Protein AF-A0A846PJA7-F1 (afdb_monomer)

Solvent-accessible surface area (backbone atoms only — not comparable to full-atom values): 12646 Å² total; per-residue (Å²): 112,59,74,81,47,28,70,83,73,73,49,87,85,86,87,85,75,97,51,77,83,81,48,60,66,75,53,57,76,57,58,68,67,45,79,45,52,59,46,83,52,68,69,60,51,58,63,47,45,63,52,40,40,70,71,42,60,89,51,28,66,63,51,62,67,44,29,55,73,41,52,93,55,31,32,44,33,46,30,76,91,80,36,95,63,77,42,78,49,72,62,77,80,75,95,60,85,90,77,86,80,54,85,84,47,48,74,77,73,51,53,70,67,61,50,53,51,50,54,51,52,51,49,53,54,46,55,63,66,68,43,79,78,67,86,68,65,83,77,64,83,77,58,55,72,65,57,49,52,50,53,48,52,68,69,61,76,61,94,76,56,53,65,60,53,14,66,76,68,75,47,58,55,66,60,43,48,51,52,50,51,53,34,44,75,71,67,78,45,82,88,76,79,76,92,84,73,85,134

Mean predicted aligned error: 17.01 Å

Sequence (199 aa):
FLFKQARKYGIGLVAATQNVTDIDYKALAQVNTWCLGRMMTKQDIARVQKIIQSIDPMRADMVLQRLPSLQTGEFLMLSPDVYDDVVDFQVRWLVTDHLTMDEKDLPQCISPELRAFFEKYLLEQREVAEKPVVPTAPSLPSKPLEERIRLFLNSARQGVSADSIAGNLKVSVEDARGVLREFVKTGVVEKGRVKGSPE

Foldseek 3Di:
DCLVCVVVVVHDDDDDDPAPVVDPPVSLVSDQKDKAAADQDPVRLVVCLVSCCVNPVPCSVVVSVCNNVGDVQWIWMGHVPPDVDIDIDGDDDDPDDDDDDDPVCVVVPDDPVNVVVVVVVVVVVVVVVPPPPPVPPPPDPPPDPLVLLVVVCVVVVDDDDLVRSCVVVVHDSVVSVVSVVVCVVVVVDDDDDDPDDDD

Radius of gyration: 30.88 Å; Cα contacts (8 Å, |Δi|>4): 132; chains: 1; bounding box: 51×72×73 Å

Secondary structure (DSSP, 8-state):
-HHHHGGGGT-------S-GGGS-HHHHTT---EEE-----HHHHHHHHHHHHHH-TTTHHHHHHHTTTPPTTEEEEE-TTT-SSPEEEEPPPPSS--PPPPTTTHHHHS-HHHHHHHHHHHHHHHHHHHS-------------HHHHHHHHHHHH-S---HHHHHHHHT--HHHHHHHHHHHHHTTSS--PPPSS---

pLDDT: mean 80.15, std 13.32, range [28.97, 96.19]

Structure (mmCIF, N/CA/C/O backbone):
data_AF-A0A846PJA7-F1
#
_entry.id   AF-A0A846PJA7-F1
#
loop_
_atom_site.group_PDB
_atom_site.id
_atom_site.type_symbol
_atom_site.label_atom_id
_atom_site.label_alt_id
_atom_site.label_comp_id
_atom_site.label_asym_id
_atom_site.label_entity_id
_atom_site.label_seq_id
_atom_site.pdbx_PDB_ins_code
_atom_site.Cartn_x
_atom_site.Cartn_y
_atom_site.Cartn_z
_atom_site.occupancy
_atom_site.B_iso_or_equiv
_atom_site.auth_seq_id
_atom_site.auth_comp_id
_atom_site.auth_asym_id
_atom_site.auth_atom_id
_atom_site.pdbx_PDB_model_num
ATOM 1 N N . PHE A 1 1 ? -2.475 0.321 14.139 1.00 69.44 1 PHE A N 1
ATOM 2 C CA . PHE A 1 1 ? -3.758 -0.276 14.581 1.00 69.44 1 PHE A CA 1
ATOM 3 C C . PHE A 1 1 ? -4.703 -0.514 13.404 1.00 69.44 1 PHE A C 1
ATOM 5 O O . PHE A 1 1 ? -5.113 -1.654 13.216 1.00 69.44 1 PHE A O 1
ATOM 12 N N . LEU A 1 2 ? -4.975 0.508 12.574 1.00 83.06 2 LEU A N 1
ATOM 13 C CA . LEU A 1 2 ? -5.882 0.410 11.417 1.00 83.06 2 LEU A CA 1
ATOM 14 C C . LEU A 1 2 ? -5.534 -0.733 10.451 1.00 83.06 2 LEU A C 1
ATOM 16 O O . LEU A 1 2 ? -6.363 -1.617 10.276 1.00 83.06 2 LEU A O 1
ATOM 20 N N . PHE A 1 3 ? -4.296 -0.813 9.947 1.00 83.44 3 PHE A N 1
ATOM 21 C CA . PHE A 1 3 ? -3.858 -1.888 9.033 1.00 83.44 3 PHE A CA 1
ATOM 22 C C . PHE A 1 3 ? -4.114 -3.319 9.544 1.00 83.44 3 PHE A C 1
ATOM 24 O O . PHE A 1 3 ? -4.303 -4.228 8.749 1.00 83.44 3 PHE A O 1
ATOM 31 N N . LYS A 1 4 ? -4.169 -3.531 10.867 1.00 85.00 4 LYS A N 1
ATOM 32 C CA . LYS A 1 4 ? -4.396 -4.856 11.468 1.00 85.00 4 LYS A CA 1
ATOM 33 C C . LYS A 1 4 ? -5.880 -5.176 11.683 1.00 85.00 4 LYS A C 1
ATOM 35 O O . LYS A 1 4 ? -6.256 -6.340 11.717 1.00 85.00 4 LYS A O 1
ATOM 40 N N . GLN A 1 5 ? -6.710 -4.162 11.926 1.00 87.44 5 GLN A N 1
ATOM 41 C CA . GLN A 1 5 ? -8.093 -4.349 12.389 1.00 87.44 5 GLN A CA 1
ATOM 42 C C . GLN A 1 5 ? -9.146 -3.917 11.364 1.00 87.44 5 GLN A C 1
ATOM 44 O O . GLN A 1 5 ? -10.289 -4.346 11.479 1.00 87.44 5 GLN A O 1
ATOM 49 N N . ALA A 1 6 ? -8.787 -3.116 10.357 1.00 88.31 6 ALA A N 1
ATOM 50 C CA . ALA A 1 6 ? -9.723 -2.544 9.386 1.00 88.31 6 ALA A CA 1
ATOM 51 C C . ALA A 1 6 ? -10.608 -3.608 8.712 1.00 88.31 6 ALA A C 1
ATOM 53 O O . ALA A 1 6 ? -11.824 -3.441 8.646 1.00 88.31 6 ALA A O 1
ATOM 54 N N . ARG A 1 7 ? -10.026 -4.762 8.348 1.00 85.62 7 ARG A N 1
ATOM 55 C CA . ARG A 1 7 ? -10.749 -5.891 7.737 1.00 85.62 7 ARG A CA 1
ATOM 56 C C . ARG A 1 7 ? -11.898 -6.416 8.609 1.00 85.62 7 ARG A C 1
ATOM 58 O O . ARG A 1 7 ? -12.949 -6.744 8.074 1.00 85.62 7 ARG A O 1
ATOM 65 N N . LYS A 1 8 ? -11.737 -6.453 9.940 1.00 90.75 8 LYS A N 1
ATOM 66 C CA . LYS A 1 8 ? -12.790 -6.902 10.875 1.00 90.75 8 LYS A CA 1
ATOM 67 C C . LYS A 1 8 ? -14.019 -5.988 10.842 1.00 90.75 8 LYS A C 1
ATOM 69 O O . LYS A 1 8 ? -15.129 -6.456 11.066 1.00 90.75 8 LYS A O 1
ATOM 74 N N . TYR A 1 9 ? -13.811 -4.702 10.580 1.00 91.19 9 TYR A N 1
ATOM 75 C CA . TYR A 1 9 ? -14.858 -3.681 10.574 1.00 91.19 9 TYR A CA 1
ATOM 76 C C . TYR A 1 9 ? -15.319 -3.311 9.157 1.00 91.19 9 TYR A C 1
ATOM 78 O O . TYR A 1 9 ? -16.055 -2.344 8.997 1.00 91.19 9 TYR A O 1
ATOM 86 N N . GLY A 1 10 ? -14.883 -4.053 8.130 1.00 89.88 10 GLY A N 1
ATOM 87 C CA . GLY A 1 10 ? -15.250 -3.786 6.736 1.00 89.88 10 GLY A CA 1
ATOM 88 C C . GLY A 1 10 ? -14.658 -2.494 6.163 1.00 89.88 10 GLY A C 1
ATOM 89 O O . GLY A 1 10 ? -15.182 -1.967 5.189 1.00 89.88 10 GLY A O 1
ATOM 90 N N . ILE A 1 11 ? -13.583 -1.967 6.754 1.00 90.88 11 ILE A N 1
ATOM 91 C CA . ILE A 1 11 ? -12.936 -0.733 6.296 1.00 90.88 11 ILE A CA 1
ATOM 92 C C . ILE A 1 11 ? -11.849 -1.085 5.275 1.00 90.88 11 ILE A C 1
ATOM 94 O O . ILE A 1 11 ? -10.918 -1.834 5.581 1.00 90.88 11 ILE A O 1
ATOM 98 N N . GLY A 1 12 ? -11.959 -0.521 4.072 1.00 88.94 12 GLY A N 1
ATOM 99 C CA . GLY A 1 12 ? -10.903 -0.538 3.061 1.00 88.94 12 GLY A CA 1
ATOM 100 C C . GLY A 1 12 ? -9.888 0.577 3.308 1.00 88.94 12 GLY A C 1
ATOM 101 O O . GLY A 1 12 ? -10.257 1.676 3.719 1.00 88.94 12 GLY A O 1
ATOM 102 N N . LEU A 1 13 ? -8.610 0.299 3.062 1.00 88.88 13 LEU A N 1
ATOM 103 C CA . LEU A 1 13 ? -7.537 1.276 3.208 1.00 88.88 13 LEU A CA 1
ATOM 104 C C . LEU A 1 13 ? -6.683 1.293 1.946 1.00 88.88 13 LEU A C 1
ATOM 106 O O . LEU A 1 13 ? -6.222 0.248 1.492 1.00 88.88 13 LEU A O 1
ATOM 110 N N . VAL A 1 14 ? -6.445 2.494 1.431 1.00 90.75 14 VAL A N 1
ATOM 111 C CA . VAL A 1 14 ? -5.490 2.757 0.359 1.00 90.75 14 VAL A CA 1
ATOM 112 C C . VAL A 1 14 ? -4.466 3.737 0.907 1.00 90.75 14 VAL A C 1
ATOM 114 O O . VAL A 1 14 ? -4.830 4.770 1.464 1.00 90.75 14 VAL A O 1
ATOM 117 N N . ALA A 1 15 ? -3.190 3.391 0.777 1.00 90.19 15 ALA A N 1
ATOM 118 C CA . ALA A 1 15 ? -2.080 4.253 1.144 1.00 90.19 15 ALA A CA 1
ATOM 119 C C . ALA A 1 15 ? -1.237 4.518 -0.103 1.00 90.19 15 ALA A C 1
ATOM 121 O O . ALA A 1 15 ? -0.901 3.587 -0.833 1.00 90.19 15 ALA A O 1
ATOM 122 N N . ALA A 1 16 ? -0.899 5.783 -0.330 1.00 90.94 16 ALA A N 1
ATOM 123 C CA . ALA A 1 16 ? -0.024 6.210 -1.410 1.00 90.94 16 ALA A CA 1
ATOM 124 C C . ALA A 1 16 ? 1.176 6.938 -0.803 1.00 90.94 16 ALA A C 1
ATOM 126 O O . ALA A 1 16 ? 1.012 7.798 0.060 1.00 90.94 16 ALA A O 1
ATOM 127 N N . THR A 1 17 ? 2.379 6.579 -1.242 1.00 90.19 17 THR A N 1
ATOM 128 C CA . THR A 1 17 ? 3.620 7.238 -0.830 1.00 90.19 17 THR A CA 1
ATOM 129 C C . THR A 1 17 ? 4.572 7.337 -2.013 1.00 90.19 17 THR A C 1
ATOM 131 O O . THR A 1 17 ? 4.586 6.462 -2.877 1.00 90.19 17 THR A O 1
ATOM 134 N N . GLN A 1 18 ? 5.380 8.395 -2.038 1.00 87.56 18 GLN A N 1
ATOM 135 C CA . GLN A 1 18 ? 6.511 8.504 -2.960 1.00 87.56 18 GLN A CA 1
ATOM 136 C C . GLN A 1 18 ? 7.739 7.748 -2.434 1.00 87.56 18 GLN A C 1
ATOM 138 O O . GLN A 1 18 ? 8.564 7.297 -3.223 1.00 87.56 18 GLN A O 1
ATOM 143 N N . ASN A 1 19 ? 7.847 7.576 -1.113 1.00 86.56 19 ASN A N 1
ATOM 144 C CA . ASN A 1 19 ? 8.962 6.899 -0.471 1.00 86.56 19 ASN A CA 1
ATOM 145 C C . ASN A 1 19 ? 8.465 5.820 0.498 1.00 86.56 19 ASN A C 1
ATOM 147 O O . ASN A 1 19 ? 7.735 6.074 1.457 1.00 86.56 19 ASN A O 1
ATOM 151 N N . VAL A 1 20 ? 8.890 4.583 0.254 1.00 83.62 20 VAL A N 1
ATOM 152 C CA . VAL A 1 20 ? 8.455 3.415 1.027 1.00 83.62 20 VAL A CA 1
ATOM 153 C C . VAL A 1 20 ? 8.978 3.445 2.466 1.00 83.62 20 VAL A C 1
ATOM 155 O O . VAL A 1 20 ? 8.359 2.845 3.339 1.00 83.62 20 VAL A O 1
ATOM 158 N N . THR A 1 21 ? 10.064 4.175 2.752 1.00 85.06 21 THR A N 1
ATOM 159 C CA . THR A 1 21 ? 10.584 4.295 4.127 1.00 85.06 21 THR A CA 1
ATOM 160 C C . THR A 1 21 ? 9.681 5.094 5.054 1.00 85.06 21 THR A C 1
ATOM 162 O O . THR A 1 21 ? 9.808 4.976 6.269 1.00 85.06 21 THR A O 1
ATOM 165 N N . ASP A 1 22 ? 8.786 5.903 4.492 1.00 87.62 22 ASP A N 1
ATOM 166 C CA . ASP A 1 22 ? 7.908 6.774 5.272 1.00 87.62 22 ASP A CA 1
ATOM 167 C C . ASP A 1 22 ? 6.737 5.985 5.876 1.00 87.62 22 ASP A C 1
ATOM 169 O O . ASP A 1 22 ? 6.062 6.452 6.793 1.00 87.62 22 ASP A O 1
ATOM 173 N N . ILE A 1 23 ? 6.513 4.758 5.394 1.00 86.06 23 ILE A N 1
ATOM 174 C CA . ILE A 1 23 ? 5.517 3.842 5.935 1.00 86.06 23 ILE A CA 1
ATOM 175 C C . ILE A 1 23 ? 6.215 2.810 6.824 1.00 86.06 23 ILE A C 1
ATOM 177 O O . ILE A 1 23 ? 7.173 2.154 6.419 1.00 86.06 23 ILE A O 1
ATOM 181 N N . ASP A 1 24 ? 5.690 2.626 8.040 1.00 87.25 24 ASP A N 1
ATOM 182 C CA . ASP A 1 24 ? 6.161 1.592 8.964 1.00 87.25 24 ASP A CA 1
ATOM 183 C C . ASP A 1 24 ? 6.126 0.218 8.279 1.00 87.25 24 ASP A C 1
ATOM 185 O O . ASP A 1 24 ? 5.096 -0.223 7.761 1.00 87.25 24 ASP A O 1
ATOM 189 N N . TYR A 1 25 ? 7.250 -0.492 8.326 1.00 81.12 25 TYR A N 1
ATOM 190 C CA . TYR A 1 25 ? 7.390 -1.836 7.781 1.00 81.12 25 TYR A CA 1
ATOM 191 C C . TYR A 1 25 ? 6.293 -2.804 8.266 1.00 81.12 25 TYR A C 1
ATOM 193 O O . TYR A 1 25 ? 5.819 -3.643 7.501 1.00 81.12 25 TYR A O 1
ATOM 201 N N . LYS A 1 26 ? 5.811 -2.663 9.511 1.00 85.06 26 LYS A N 1
ATOM 202 C CA . LYS A 1 26 ? 4.691 -3.461 10.041 1.00 85.06 26 LYS A CA 1
ATOM 203 C C . LYS A 1 26 ? 3.373 -3.178 9.333 1.00 85.06 26 LYS A C 1
ATOM 205 O O . LYS A 1 26 ? 2.535 -4.071 9.264 1.00 85.06 26 LYS A O 1
ATOM 210 N N . ALA A 1 27 ? 3.159 -1.951 8.865 1.00 85.69 27 ALA A N 1
ATOM 211 C CA . ALA A 1 27 ? 1.989 -1.613 8.066 1.00 85.69 27 ALA A CA 1
ATOM 212 C C . ALA A 1 27 ? 2.108 -2.224 6.666 1.00 85.69 27 ALA A C 1
ATOM 214 O O . ALA A 1 27 ? 1.162 -2.862 6.212 1.00 85.69 27 ALA A O 1
ATOM 215 N N . LEU A 1 28 ? 3.286 -2.123 6.040 1.00 85.19 28 LEU A N 1
ATOM 216 C CA . LEU A 1 28 ? 3.568 -2.721 4.729 1.00 85.19 28 LEU A CA 1
ATOM 217 C C . LEU A 1 28 ? 3.362 -4.242 4.730 1.00 85.19 28 LEU A C 1
ATOM 219 O O . LEU A 1 28 ? 2.761 -4.782 3.809 1.00 85.19 28 LEU A O 1
ATOM 223 N N . ALA A 1 29 ? 3.757 -4.923 5.807 1.00 84.00 29 ALA A N 1
ATOM 224 C CA . ALA A 1 29 ? 3.557 -6.362 5.978 1.00 84.00 29 ALA A CA 1
ATOM 225 C C . ALA A 1 29 ? 2.081 -6.799 6.123 1.00 84.00 29 ALA A C 1
ATOM 227 O O . ALA A 1 29 ? 1.808 -7.990 6.238 1.00 84.00 29 ALA A O 1
ATOM 228 N N . GLN A 1 30 ? 1.123 -5.870 6.207 1.00 87.25 30 GLN A N 1
ATOM 229 C CA . GLN A 1 30 ? -0.318 -6.171 6.232 1.00 87.25 30 GLN A CA 1
ATOM 230 C C . GLN A 1 30 ? -1.016 -5.825 4.908 1.00 87.25 30 GLN A C 1
ATOM 232 O O . GLN A 1 30 ? -2.227 -6.008 4.794 1.00 87.25 30 GLN A O 1
ATOM 237 N N . VAL A 1 31 ? -0.284 -5.281 3.932 1.00 88.31 31 VAL A N 1
ATOM 238 C CA . VAL A 1 31 ? -0.826 -4.894 2.629 1.00 88.31 31 VAL A CA 1
ATOM 239 C C . VAL A 1 31 ? -0.729 -6.077 1.670 1.00 88.31 31 VAL A C 1
ATOM 241 O O . VAL A 1 31 ? 0.366 -6.544 1.368 1.00 88.31 31 VAL A O 1
ATOM 244 N N . ASN A 1 32 ? -1.880 -6.517 1.161 1.00 85.81 32 ASN A N 1
ATOM 245 C CA . ASN A 1 32 ? -1.975 -7.664 0.250 1.00 85.81 32 ASN A CA 1
ATOM 246 C C . ASN A 1 32 ? -1.873 -7.265 -1.231 1.00 85.81 32 ASN A C 1
ATOM 248 O O . ASN A 1 32 ? -1.485 -8.081 -2.061 1.00 85.81 32 ASN A O 1
ATOM 252 N N . THR A 1 33 ? -2.219 -6.018 -1.563 1.00 91.19 33 THR A N 1
ATOM 253 C CA . THR A 1 33 ? -2.215 -5.508 -2.939 1.00 91.19 33 THR A CA 1
ATOM 254 C C . THR A 1 33 ? -1.303 -4.302 -3.046 1.00 91.19 33 THR A C 1
ATOM 256 O O . THR A 1 33 ? -1.479 -3.320 -2.327 1.00 91.19 33 THR A O 1
ATOM 259 N N . TRP A 1 34 ? -0.351 -4.372 -3.965 1.00 92.81 34 TRP A N 1
ATOM 260 C CA . TRP A 1 34 ? 0.659 -3.350 -4.186 1.00 92.81 34 TRP A CA 1
ATOM 261 C C . TRP A 1 34 ? 0.567 -2.823 -5.603 1.00 92.81 34 TRP A C 1
ATOM 263 O O . TRP A 1 34 ? 0.608 -3.603 -6.545 1.00 92.81 34 TRP A O 1
ATOM 273 N N . CYS A 1 35 ? 0.500 -1.504 -5.752 1.00 94.44 35 CYS A N 1
ATOM 274 C CA . CYS A 1 35 ? 0.582 -0.838 -7.046 1.00 94.44 35 CYS A CA 1
ATOM 275 C C . CYS A 1 35 ? 1.909 -0.089 -7.112 1.00 94.44 35 CYS A C 1
ATOM 277 O O . CYS A 1 35 ? 2.116 0.887 -6.390 1.00 94.44 35 CYS A O 1
ATOM 279 N N . LEU A 1 36 ? 2.820 -0.565 -7.952 1.00 93.56 36 LEU A N 1
ATOM 280 C CA . LEU A 1 36 ? 4.164 -0.024 -8.086 1.00 93.56 36 LEU A CA 1
ATOM 281 C C . LEU A 1 36 ? 4.244 0.831 -9.346 1.00 93.56 36 LEU A C 1
ATOM 283 O O . LEU A 1 36 ? 4.014 0.339 -10.448 1.00 93.56 36 LEU A O 1
ATOM 287 N N . GLY A 1 37 ? 4.553 2.112 -9.169 1.00 93.69 37 GLY A N 1
ATOM 288 C CA . GLY A 1 37 ? 4.810 3.029 -10.275 1.00 93.69 37 GLY A CA 1
ATOM 289 C C . GLY A 1 37 ? 6.272 3.013 -10.715 1.00 93.69 37 GLY A C 1
ATOM 290 O O . GLY A 1 37 ? 7.090 2.218 -10.245 1.00 93.69 37 GLY A O 1
ATOM 291 N N . ARG A 1 38 ? 6.612 3.950 -11.599 1.00 93.19 38 ARG A N 1
ATOM 292 C CA . ARG A 1 38 ? 7.973 4.135 -12.108 1.00 93.19 38 ARG A CA 1
ATOM 293 C C . ARG A 1 38 ? 8.983 4.413 -10.988 1.00 93.19 38 ARG A C 1
ATOM 295 O O . ARG A 1 38 ? 8.830 5.373 -10.235 1.00 93.19 38 ARG A O 1
ATOM 302 N N . MET A 1 39 ? 10.070 3.641 -10.955 1.00 91.88 39 MET A N 1
ATOM 303 C CA . MET A 1 39 ? 11.210 3.850 -10.049 1.00 91.88 39 MET A CA 1
ATOM 304 C C . MET A 1 39 ? 12.523 3.761 -10.832 1.00 91.88 39 MET A C 1
ATOM 306 O O . MET A 1 39 ? 12.837 2.724 -11.405 1.00 91.88 39 MET A O 1
ATOM 310 N N . MET A 1 40 ? 13.296 4.851 -10.866 1.00 87.62 40 MET A N 1
ATOM 311 C CA . MET A 1 40 ? 14.539 4.942 -11.659 1.00 87.62 40 MET A CA 1
ATOM 312 C C . MET A 1 40 ? 15.801 4.697 -10.821 1.00 87.62 40 MET A C 1
ATOM 314 O O . MET A 1 40 ? 16.827 4.225 -11.308 1.00 87.62 40 MET A O 1
ATOM 318 N N . THR A 1 41 ? 15.746 5.063 -9.548 1.00 89.50 41 THR A N 1
ATOM 319 C CA . THR A 1 41 ? 16.861 5.066 -8.604 1.00 89.50 41 THR A CA 1
ATOM 320 C C . THR A 1 41 ? 17.122 3.659 -8.074 1.00 89.50 41 THR A C 1
ATOM 322 O O . THR A 1 41 ? 16.268 3.039 -7.445 1.00 89.50 41 THR A O 1
ATOM 325 N N . LYS A 1 42 ? 18.355 3.161 -8.250 1.00 89.25 42 LYS A N 1
ATOM 326 C CA . LYS A 1 42 ? 18.767 1.832 -7.753 1.00 89.25 42 LYS A CA 1
ATOM 327 C C . LYS A 1 42 ? 18.519 1.649 -6.253 1.00 89.25 42 LYS A C 1
ATOM 329 O O . LYS A 1 42 ? 18.185 0.553 -5.818 1.00 89.25 42 LYS A O 1
ATOM 334 N N . GLN A 1 43 ? 18.679 2.716 -5.470 1.00 87.62 43 GLN A N 1
ATOM 335 C CA . GLN A 1 43 ? 18.444 2.686 -4.029 1.00 87.62 43 GLN A CA 1
ATOM 336 C C . GLN A 1 43 ? 16.973 2.416 -3.692 1.00 87.62 43 GLN A C 1
ATOM 338 O O . GLN A 1 43 ? 16.702 1.605 -2.810 1.00 87.62 43 GLN A O 1
ATOM 343 N N . ASP A 1 44 ? 16.035 3.051 -4.396 1.00 87.06 44 ASP A N 1
ATOM 344 C CA . ASP A 1 44 ? 14.606 2.856 -4.145 1.00 87.06 44 ASP A CA 1
ATOM 345 C C . ASP A 1 44 ? 14.157 1.474 -4.608 1.00 87.06 44 ASP A C 1
ATOM 347 O O . ASP A 1 44 ? 13.503 0.760 -3.853 1.00 87.06 44 ASP A O 1
ATOM 351 N N . ILE A 1 45 ? 14.642 1.024 -5.768 1.00 90.12 45 ILE A N 1
ATOM 352 C CA . ILE A 1 45 ? 14.421 -0.345 -6.251 1.00 90.12 45 ILE A CA 1
ATOM 353 C C . ILE A 1 45 ? 14.913 -1.370 -5.217 1.00 90.12 45 ILE A C 1
ATOM 355 O O . ILE A 1 45 ? 14.186 -2.303 -4.886 1.00 90.12 45 ILE A O 1
ATOM 359 N N . ALA A 1 46 ? 16.100 -1.177 -4.632 1.00 89.06 46 ALA A N 1
ATOM 360 C CA . ALA A 1 46 ? 16.644 -2.080 -3.614 1.00 89.06 46 ALA A CA 1
ATOM 361 C C . ALA A 1 46 ? 15.832 -2.090 -2.302 1.00 89.06 46 ALA A C 1
ATOM 363 O O . ALA A 1 46 ? 15.756 -3.121 -1.629 1.00 89.06 46 ALA A O 1
ATOM 364 N N . ARG A 1 47 ? 15.212 -0.962 -1.921 1.00 86.69 47 ARG A N 1
ATOM 365 C CA . ARG A 1 47 ? 14.319 -0.894 -0.748 1.00 86.69 47 ARG A CA 1
ATOM 366 C C . ARG A 1 47 ? 13.052 -1.714 -0.977 1.00 86.69 47 ARG A C 1
ATOM 368 O O . ARG A 1 47 ? 12.635 -2.451 -0.086 1.00 86.69 47 ARG A O 1
ATOM 375 N N . VAL A 1 48 ? 12.471 -1.611 -2.170 1.00 88.62 48 VAL A N 1
ATOM 376 C CA . VAL A 1 48 ? 11.221 -2.301 -2.518 1.00 88.62 48 VAL A CA 1
ATOM 377 C C . VAL A 1 48 ? 11.458 -3.767 -2.891 1.00 88.62 48 VAL A C 1
ATOM 379 O O . VAL A 1 48 ? 10.599 -4.605 -2.634 1.00 88.62 48 VAL A O 1
ATOM 382 N N . GLN A 1 49 ? 12.649 -4.120 -3.382 1.00 90.75 49 GLN A N 1
ATOM 383 C CA . GLN A 1 49 ? 13.040 -5.491 -3.725 1.00 90.75 49 GLN A CA 1
ATOM 384 C C . GLN A 1 49 ? 12.743 -6.492 -2.613 1.00 90.75 49 GLN A C 1
ATOM 386 O O . GLN A 1 49 ? 12.090 -7.500 -2.866 1.00 90.75 49 GLN A O 1
ATOM 391 N N . LYS A 1 50 ? 13.164 -6.207 -1.376 1.00 86.81 50 LYS A N 1
ATOM 392 C CA . LYS A 1 50 ? 12.934 -7.122 -0.245 1.00 86.81 50 LYS A CA 1
ATOM 393 C C . LYS A 1 50 ? 11.448 -7.342 0.032 1.00 86.81 50 LYS A C 1
ATOM 395 O O . LYS A 1 50 ? 11.053 -8.421 0.457 1.00 86.81 50 LYS A O 1
ATOM 400 N N . ILE A 1 51 ? 10.639 -6.311 -0.196 1.00 87.62 51 ILE A N 1
ATOM 401 C CA . ILE A 1 51 ? 9.200 -6.349 0.038 1.00 87.62 51 ILE A CA 1
ATOM 402 C C . ILE A 1 51 ? 8.519 -7.158 -1.065 1.00 87.62 51 ILE A C 1
ATOM 404 O O . ILE A 1 51 ? 7.782 -8.089 -0.756 1.00 87.62 51 ILE A O 1
ATOM 408 N N . ILE A 1 52 ? 8.831 -6.888 -2.334 1.00 89.56 52 ILE A N 1
ATOM 409 C CA . ILE A 1 52 ? 8.293 -7.651 -3.469 1.00 89.56 52 ILE A CA 1
ATOM 410 C C . ILE A 1 52 ? 8.681 -9.123 -3.344 1.00 89.56 52 ILE A 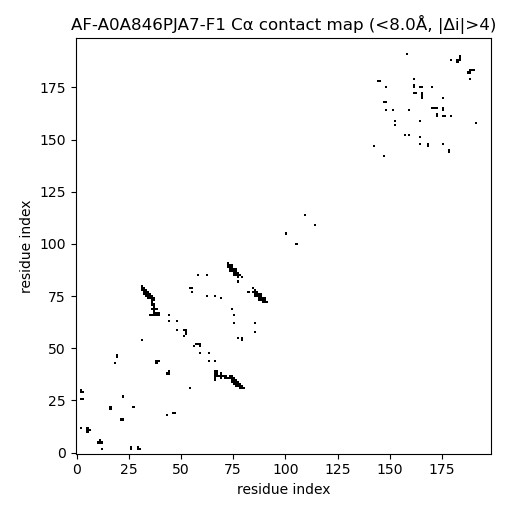C 1
ATOM 412 O O . ILE A 1 52 ? 7.819 -9.983 -3.466 1.00 89.56 52 ILE A O 1
ATOM 416 N N . GLN A 1 53 ? 9.939 -9.418 -3.009 1.00 90.31 53 GLN A N 1
ATOM 417 C CA . GLN A 1 53 ? 10.400 -10.789 -2.782 1.00 90.31 53 GLN A CA 1
ATOM 418 C C . GLN A 1 53 ? 9.665 -11.486 -1.635 1.00 90.31 53 GLN A C 1
ATOM 420 O O . GLN A 1 53 ? 9.536 -12.702 -1.663 1.00 90.31 53 GLN A O 1
ATOM 425 N N . SER A 1 54 ? 9.180 -10.748 -0.632 1.00 87.31 54 SER A N 1
ATOM 426 C CA . SER A 1 54 ? 8.374 -11.337 0.444 1.00 87.31 54 SER A CA 1
ATOM 427 C C . SER A 1 54 ? 6.917 -11.595 0.050 1.00 87.31 54 SER A C 1
ATOM 429 O O . SER A 1 54 ? 6.262 -12.415 0.685 1.00 87.31 54 SER A O 1
ATOM 431 N N . ILE A 1 55 ? 6.419 -10.902 -0.978 1.00 86.25 55 ILE A N 1
ATOM 432 C CA . ILE A 1 55 ? 5.031 -10.983 -1.450 1.00 86.25 55 ILE A CA 1
ATOM 433 C C . ILE A 1 55 ? 4.909 -12.017 -2.572 1.00 86.25 55 ILE A C 1
ATOM 435 O O . ILE A 1 55 ? 4.095 -12.929 -2.482 1.00 86.25 55 ILE A O 1
ATOM 439 N N . ASP A 1 56 ? 5.732 -11.886 -3.613 1.00 87.31 56 ASP A N 1
ATOM 440 C CA . ASP A 1 56 ? 5.806 -12.800 -4.754 1.00 87.31 56 ASP A CA 1
ATOM 441 C C . ASP A 1 56 ? 7.285 -13.049 -5.116 1.00 87.31 56 ASP A C 1
ATOM 443 O O . ASP A 1 56 ? 7.869 -12.330 -5.937 1.00 87.31 56 ASP A O 1
ATOM 447 N N . PRO A 1 57 ? 7.925 -14.061 -4.494 1.00 86.81 57 PRO A N 1
ATOM 448 C CA . PRO A 1 57 ? 9.319 -14.395 -4.761 1.00 86.81 57 PRO A CA 1
ATOM 449 C C . PRO A 1 57 ? 9.577 -14.805 -6.214 1.00 86.81 57 PRO A C 1
ATOM 451 O O . PRO A 1 57 ? 10.661 -14.550 -6.730 1.00 86.81 57 PRO A O 1
ATOM 454 N N . MET A 1 58 ? 8.605 -15.448 -6.873 1.00 87.44 58 MET A N 1
ATOM 455 C CA . MET A 1 58 ? 8.793 -16.000 -8.218 1.00 87.44 58 MET A CA 1
ATOM 456 C C . MET A 1 58 ? 8.872 -14.903 -9.275 1.00 87.44 58 MET A C 1
ATOM 458 O O . MET A 1 58 ? 9.610 -15.039 -10.249 1.00 87.44 58 MET A O 1
ATOM 462 N N . ARG A 1 59 ? 8.131 -13.809 -9.083 1.00 87.19 59 ARG A N 1
ATOM 463 C CA . ARG A 1 59 ? 8.044 -12.718 -10.065 1.00 87.19 59 ARG A CA 1
ATOM 464 C C . ARG A 1 59 ? 8.821 -11.474 -9.692 1.00 87.19 59 ARG A C 1
ATOM 466 O O . ARG A 1 59 ? 8.864 -10.531 -10.482 1.00 87.19 59 ARG A O 1
ATOM 473 N N . ALA A 1 60 ? 9.456 -11.464 -8.524 1.00 90.31 60 ALA A N 1
ATOM 474 C CA . ALA A 1 60 ? 10.162 -10.296 -8.024 1.00 90.31 60 ALA A CA 1
ATOM 475 C C . ALA A 1 60 ? 11.179 -9.741 -9.027 1.00 90.31 60 ALA A C 1
ATOM 477 O O . ALA A 1 60 ? 11.160 -8.545 -9.310 1.00 90.31 60 ALA A O 1
ATOM 478 N N . ASP A 1 61 ? 12.017 -10.593 -9.616 1.00 91.31 61 ASP A N 1
ATOM 479 C CA . ASP A 1 61 ? 13.054 -10.145 -10.551 1.00 91.31 61 ASP A CA 1
ATOM 480 C C . ASP A 1 61 ? 12.460 -9.550 -11.837 1.00 91.31 61 ASP A C 1
ATOM 482 O O . ASP A 1 61 ? 12.930 -8.513 -12.310 1.00 91.31 61 ASP A O 1
ATOM 486 N N . MET A 1 62 ? 11.380 -10.144 -12.358 1.00 91.38 62 MET A N 1
ATOM 487 C CA . MET A 1 62 ? 10.647 -9.614 -13.512 1.00 91.38 62 MET A CA 1
ATOM 488 C C . MET A 1 62 ? 10.078 -8.224 -13.208 1.00 91.38 62 MET A C 1
ATOM 490 O O . MET A 1 62 ? 10.254 -7.295 -13.996 1.00 91.38 62 MET A O 1
ATOM 494 N N . VAL A 1 63 ? 9.424 -8.059 -12.056 1.00 92.62 63 VAL A N 1
ATOM 495 C CA . VAL A 1 63 ? 8.856 -6.771 -11.632 1.00 92.62 63 VAL A CA 1
ATOM 496 C C . VAL A 1 63 ? 9.961 -5.727 -11.514 1.00 92.62 63 VAL A C 1
ATOM 498 O O . VAL A 1 63 ? 9.854 -4.651 -12.097 1.00 92.62 63 VAL A O 1
ATOM 501 N N . LEU A 1 64 ? 11.052 -6.052 -10.815 1.00 92.56 64 LEU A N 1
ATOM 502 C CA . LEU A 1 64 ? 12.162 -5.133 -10.554 1.00 92.56 64 LEU A CA 1
ATOM 503 C C . LEU A 1 64 ? 12.848 -4.650 -11.833 1.00 92.56 64 LEU A C 1
ATOM 505 O O . LEU A 1 64 ? 13.2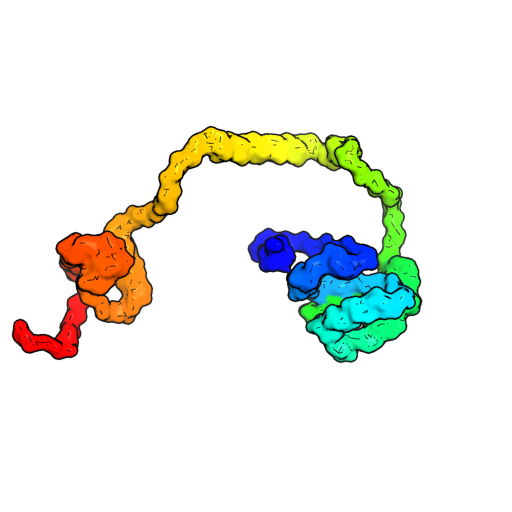45 -3.488 -11.904 1.00 92.56 64 LEU A O 1
ATOM 509 N N . GLN A 1 65 ? 12.958 -5.506 -12.851 1.00 92.44 65 GLN A N 1
ATOM 510 C CA . GLN A 1 65 ? 13.488 -5.117 -14.159 1.00 92.44 65 GLN A CA 1
ATOM 511 C C . GLN A 1 65 ? 12.544 -4.187 -14.929 1.00 92.44 65 GLN A C 1
ATOM 513 O O . GLN A 1 65 ? 13.011 -3.346 -15.698 1.00 92.44 65 GLN A O 1
ATOM 518 N N . ARG A 1 66 ? 11.229 -4.305 -14.716 1.00 93.25 66 ARG A N 1
ATOM 519 C CA . ARG A 1 66 ? 10.216 -3.491 -15.400 1.00 93.25 66 ARG A CA 1
ATOM 520 C C . ARG A 1 66 ? 9.986 -2.129 -14.746 1.00 93.25 66 ARG A C 1
ATOM 522 O O . ARG A 1 66 ? 9.687 -1.182 -15.471 1.00 93.25 66 ARG A O 1
ATOM 529 N N . LEU A 1 67 ? 10.181 -1.983 -13.431 1.00 92.62 67 LEU A N 1
ATOM 530 C CA . LEU A 1 67 ? 9.946 -0.717 -12.706 1.00 92.62 67 LEU A CA 1
ATOM 531 C C . LEU A 1 67 ? 10.601 0.533 -13.337 1.00 92.62 67 LEU A C 1
ATOM 533 O O . LEU A 1 67 ? 9.940 1.573 -13.379 1.00 92.62 67 LEU A O 1
ATOM 537 N N . PRO A 1 68 ? 11.846 0.485 -13.858 1.00 92.75 68 PRO A N 1
ATOM 538 C CA . PRO A 1 68 ? 12.465 1.648 -14.501 1.00 92.75 68 PRO A CA 1
ATOM 539 C C . PRO A 1 68 ? 11.890 1.966 -15.885 1.00 92.75 68 PRO A C 1
ATOM 541 O O . PRO A 1 68 ? 12.009 3.099 -16.350 1.00 92.75 68 PRO A O 1
ATOM 544 N N . SER A 1 69 ? 11.304 0.968 -16.555 1.00 93.19 69 SER A N 1
ATOM 545 C CA . SER A 1 69 ? 10.761 1.095 -17.914 1.00 93.19 69 SER A CA 1
ATOM 546 C C . SER A 1 69 ? 9.349 1.680 -17.963 1.00 93.19 69 SER A C 1
ATOM 548 O O . SER A 1 69 ? 8.936 2.149 -19.020 1.00 93.19 69 SER A O 1
ATOM 550 N N . LEU A 1 70 ? 8.635 1.683 -16.831 1.00 94.56 70 LEU A N 1
ATOM 551 C CA . LEU A 1 70 ? 7.275 2.214 -16.735 1.00 94.56 70 LEU A CA 1
ATOM 552 C C . LEU A 1 70 ? 7.227 3.703 -17.084 1.00 94.56 70 LEU A C 1
ATOM 554 O O . LEU A 1 70 ? 8.094 4.486 -16.681 1.00 94.56 70 LEU A O 1
ATOM 558 N N . GLN A 1 71 ? 6.175 4.110 -17.788 1.00 93.31 71 GLN A N 1
ATOM 559 C CA . GLN A 1 71 ? 5.886 5.512 -18.061 1.00 93.31 71 GLN A CA 1
ATOM 560 C C . GLN A 1 71 ? 5.024 6.148 -16.963 1.00 93.31 71 GLN A C 1
ATOM 562 O O . GLN A 1 71 ? 4.513 5.494 -16.054 1.00 93.31 71 GLN A O 1
ATOM 567 N N . THR A 1 72 ? 4.874 7.472 -17.018 1.00 90.50 72 THR A N 1
ATOM 568 C CA . THR A 1 72 ? 3.989 8.192 -16.096 1.00 90.50 72 THR A CA 1
ATOM 569 C C . THR A 1 72 ? 2.548 7.714 -16.273 1.00 90.50 72 THR A C 1
ATOM 571 O O . THR A 1 72 ? 2.012 7.755 -17.377 1.00 90.50 72 THR A O 1
ATOM 574 N N . GLY A 1 73 ? 1.921 7.294 -15.173 1.00 91.00 73 GLY A N 1
ATOM 575 C CA . GLY A 1 73 ? 0.557 6.761 -15.173 1.00 91.00 73 GLY A CA 1
ATOM 576 C C . GLY A 1 73 ? 0.474 5.251 -15.404 1.00 91.00 73 GLY A C 1
ATOM 577 O O . GLY A 1 73 ? -0.618 4.704 -15.283 1.00 91.00 73 GLY A O 1
ATOM 578 N N . GLU A 1 74 ? 1.591 4.576 -15.684 1.00 95.25 74 GLU A N 1
ATOM 579 C CA . GLU A 1 74 ? 1.666 3.115 -15.734 1.00 95.25 74 GLU A CA 1
ATOM 580 C C . GLU A 1 74 ? 2.087 2.540 -14.382 1.00 95.25 74 GLU A C 1
ATOM 582 O O . GLU A 1 74 ? 2.967 3.071 -13.696 1.00 95.25 74 GLU A O 1
ATOM 587 N N . PHE A 1 75 ? 1.457 1.430 -14.014 1.00 96.19 75 PHE A N 1
ATOM 588 C CA . PHE A 1 75 ? 1.682 0.745 -12.753 1.00 96.19 75 PHE A CA 1
ATOM 589 C C . PHE A 1 75 ? 1.682 -0.770 -12.947 1.00 96.19 75 PHE A C 1
ATOM 591 O O . PHE A 1 75 ? 0.962 -1.314 -13.784 1.00 96.19 75 PHE A O 1
ATOM 598 N N . LEU A 1 76 ? 2.463 -1.443 -12.106 1.00 95.00 76 LEU A N 1
ATOM 599 C CA . LEU A 1 76 ? 2.442 -2.890 -11.929 1.00 95.00 76 LEU A CA 1
ATOM 600 C C . LEU A 1 76 ? 1.672 -3.208 -10.650 1.00 95.00 76 LEU A C 1
ATOM 602 O O . LEU A 1 76 ? 2.061 -2.758 -9.569 1.00 95.00 76 LEU A O 1
ATOM 606 N N . MET A 1 77 ? 0.591 -3.975 -10.755 1.00 94.62 77 MET A N 1
ATOM 607 C CA . MET A 1 77 ? -0.162 -4.452 -9.603 1.00 94.62 77 MET A CA 1
ATOM 608 C C . MET A 1 77 ? 0.277 -5.862 -9.216 1.00 94.62 77 MET A C 1
ATOM 610 O O . MET A 1 77 ? 0.199 -6.794 -10.014 1.00 94.62 77 MET A O 1
ATOM 614 N N . LEU A 1 78 ? 0.668 -6.022 -7.957 1.00 93.50 78 LEU A N 1
ATOM 615 C CA . LEU A 1 78 ? 0.933 -7.304 -7.319 1.00 93.50 78 LEU A CA 1
ATOM 616 C C . LEU A 1 78 ? -0.182 -7.592 -6.323 1.00 93.50 78 LEU A C 1
ATOM 618 O O . LEU A 1 78 ? -0.360 -6.847 -5.361 1.00 93.50 78 LEU A O 1
ATOM 622 N N . SER A 1 79 ? -0.929 -8.666 -6.547 1.00 92.56 79 SER A N 1
ATOM 623 C CA . SER A 1 79 ? -1.929 -9.156 -5.597 1.00 92.56 79 SER A CA 1
ATOM 624 C C . SER A 1 79 ? -2.014 -10.680 -5.692 1.00 92.56 79 SER A C 1
ATOM 626 O O . SER A 1 79 ? -2.884 -11.196 -6.395 1.00 92.56 79 SER A O 1
ATOM 628 N N . PRO A 1 80 ? -1.111 -11.405 -5.007 1.00 87.25 80 PRO A N 1
ATOM 629 C CA . PRO A 1 80 ? -1.036 -12.866 -5.094 1.00 87.25 80 PRO A CA 1
ATOM 630 C C . PRO A 1 80 ? -2.306 -13.584 -4.621 1.00 87.25 80 PRO A C 1
ATOM 632 O O . PRO A 1 80 ? -2.553 -14.721 -5.003 1.00 87.25 80 PRO A O 1
ATOM 635 N N . ASP A 1 81 ? -3.114 -12.925 -3.786 1.00 87.56 81 ASP A N 1
ATOM 636 C CA . ASP A 1 81 ? -4.375 -13.479 -3.282 1.00 87.56 81 ASP A CA 1
ATOM 637 C C . ASP A 1 81 ? -5.495 -13.481 -4.338 1.00 87.56 81 ASP A C 1
ATOM 639 O O . ASP A 1 81 ? -6.488 -14.190 -4.178 1.00 87.56 81 ASP A O 1
ATOM 643 N N . VAL A 1 82 ? -5.391 -12.628 -5.364 1.00 90.19 82 VAL A N 1
ATOM 644 C CA . VAL A 1 82 ? -6.486 -12.353 -6.311 1.00 90.19 82 VAL A CA 1
ATOM 645 C C . VAL A 1 82 ? -6.105 -12.703 -7.741 1.00 90.19 82 VAL A C 1
ATOM 647 O O . VAL A 1 82 ? -6.942 -13.218 -8.479 1.00 90.19 82 VAL A O 1
ATOM 650 N N . TYR A 1 83 ? -4.872 -12.406 -8.141 1.00 89.44 83 TYR A N 1
ATOM 651 C CA . TYR A 1 83 ? -4.403 -12.617 -9.501 1.00 89.44 83 TYR A CA 1
ATOM 652 C C . TYR A 1 83 ? -3.273 -13.620 -9.520 1.00 89.44 83 TYR A C 1
ATOM 654 O O . TYR A 1 83 ? -2.347 -13.551 -8.710 1.00 89.44 83 TYR A O 1
ATOM 662 N N . ASP A 1 84 ? -3.338 -14.502 -10.513 1.00 87.19 84 ASP A N 1
ATOM 663 C CA . ASP A 1 84 ? -2.263 -15.443 -10.734 1.00 87.19 84 ASP A CA 1
ATOM 664 C C . ASP A 1 84 ? -0.997 -14.721 -11.140 1.00 87.19 84 ASP A C 1
ATOM 666 O O . ASP A 1 84 ? 0.020 -15.177 -10.669 1.00 87.19 84 ASP A O 1
ATOM 670 N N . ASP A 1 85 ? -1.028 -13.637 -11.930 1.00 90.56 85 ASP A N 1
ATOM 671 C CA . ASP A 1 85 ? 0.148 -12.923 -12.466 1.00 90.56 85 ASP A CA 1
ATOM 672 C C . ASP A 1 85 ? 0.144 -11.413 -12.142 1.00 90.56 85 ASP A C 1
ATOM 674 O O . ASP A 1 85 ? -0.845 -10.863 -11.650 1.00 90.56 85 ASP A O 1
ATOM 678 N N . VAL A 1 86 ? 1.261 -10.734 -12.422 1.00 92.31 86 VAL A N 1
ATOM 679 C CA . VAL A 1 86 ? 1.399 -9.277 -12.295 1.00 92.31 86 VAL A CA 1
ATOM 680 C C . VAL A 1 86 ? 0.500 -8.594 -13.316 1.00 92.31 86 VAL A C 1
ATOM 682 O O . VAL A 1 86 ? 0.585 -8.866 -14.513 1.00 92.31 86 VAL A O 1
ATOM 685 N N . VAL A 1 87 ? -0.342 -7.675 -12.850 1.00 94.31 87 VAL A N 1
ATOM 686 C CA . VAL A 1 87 ? -1.276 -6.962 -13.724 1.00 94.31 87 VAL A CA 1
ATOM 687 C C . VAL A 1 87 ? -0.705 -5.600 -14.084 1.00 94.31 87 VAL A C 1
ATOM 689 O O . VAL A 1 87 ? -0.491 -4.753 -13.216 1.00 94.31 87 VAL A O 1
ATOM 692 N N . ASP A 1 88 ? -0.512 -5.376 -15.377 1.00 95.06 88 ASP A N 1
ATOM 693 C CA . ASP A 1 88 ? -0.141 -4.075 -15.920 1.00 95.06 88 ASP A CA 1
ATOM 694 C C . ASP A 1 88 ? -1.393 -3.218 -16.091 1.00 95.06 88 ASP A C 1
ATOM 696 O O . ASP A 1 88 ? -2.382 -3.658 -16.684 1.00 95.06 88 ASP A O 1
ATOM 700 N N . PHE A 1 89 ? -1.362 -1.980 -15.605 1.00 95.25 89 PHE A N 1
ATOM 701 C CA . PHE A 1 89 ? -2.461 -1.053 -15.842 1.00 95.25 89 PHE A CA 1
ATOM 702 C C . PHE A 1 89 ? -1.981 0.383 -16.016 1.00 95.25 89 PHE A C 1
ATOM 704 O O . PHE A 1 89 ? -0.986 0.816 -15.433 1.00 95.25 89 PHE A O 1
ATOM 711 N N . GLN A 1 90 ? -2.732 1.132 -16.822 1.00 94.94 90 GLN A N 1
ATOM 712 C CA . GLN A 1 90 ? -2.520 2.552 -17.051 1.00 94.94 90 GLN A CA 1
ATOM 713 C C . GLN A 1 90 ? -3.702 3.341 -16.500 1.00 94.94 90 GLN A C 1
ATOM 715 O O . GLN A 1 90 ? -4.867 3.039 -16.768 1.00 94.94 90 GLN A O 1
ATOM 720 N N . VAL A 1 91 ? -3.398 4.371 -15.721 1.00 92.50 91 VAL A N 1
ATOM 721 C CA . VAL A 1 91 ? -4.398 5.254 -15.135 1.00 92.50 91 VAL A CA 1
ATOM 722 C C . VAL A 1 91 ? -4.681 6.395 -16.104 1.00 92.50 91 VAL A C 1
ATOM 724 O O . VAL A 1 91 ? -3.773 7.069 -16.589 1.00 92.50 91 VAL A O 1
ATOM 727 N N . ARG A 1 92 ? -5.966 6.623 -16.384 1.00 91.62 92 ARG A N 1
ATOM 728 C CA . ARG A 1 92 ? -6.421 7.785 -17.154 1.00 91.62 92 ARG A CA 1
ATOM 729 C C . ARG A 1 92 ? -6.155 9.084 -16.388 1.00 91.62 92 ARG A C 1
ATOM 731 O O . ARG A 1 92 ? -6.202 9.101 -15.159 1.00 91.62 92 ARG A O 1
ATOM 738 N N . TRP A 1 93 ? -5.981 10.185 -17.110 1.00 87.62 93 TRP A N 1
ATOM 739 C CA . TRP A 1 93 ? -5.900 11.512 -16.501 1.00 87.62 93 TRP A CA 1
ATOM 740 C C . TRP A 1 93 ? -7.160 11.852 -15.696 1.00 87.62 93 TRP A C 1
ATOM 742 O O . TRP A 1 93 ? -8.266 11.394 -16.012 1.00 87.62 93 TRP A O 1
ATOM 752 N N . LEU A 1 94 ? -6.981 12.661 -14.650 1.00 86.50 94 LEU A N 1
ATOM 753 C CA . LEU A 1 94 ? -8.096 13.203 -13.880 1.00 86.50 94 LEU A CA 1
ATOM 754 C C . LEU A 1 94 ? -9.027 13.974 -14.822 1.00 86.50 94 LEU A C 1
ATOM 756 O O . LEU A 1 94 ? -8.580 14.750 -15.660 1.00 86.50 94 LEU A O 1
ATOM 760 N N . VAL A 1 95 ? -10.332 13.736 -14.687 1.00 88.25 95 VAL A N 1
ATOM 761 C CA . VAL A 1 95 ? -11.362 14.492 -15.430 1.00 88.25 95 VAL A CA 1
ATOM 762 C C . VAL A 1 95 ? -11.565 15.876 -14.820 1.00 88.25 95 VAL A C 1
ATOM 764 O O . VAL A 1 95 ? -12.108 16.767 -15.461 1.00 88.25 95 VAL A O 1
ATOM 767 N N . THR A 1 96 ? -11.149 16.034 -13.569 1.00 87.06 96 THR A N 1
ATOM 768 C CA . THR A 1 96 ? -11.296 17.240 -12.765 1.00 87.06 96 THR A CA 1
ATOM 769 C C . THR A 1 96 ? -9.932 17.832 -12.464 1.00 87.06 96 THR A C 1
ATOM 771 O O . THR A 1 96 ? -8.921 17.123 -12.471 1.00 87.06 96 THR A O 1
ATOM 774 N N . ASP A 1 97 ? -9.920 19.113 -12.123 1.00 82.44 97 ASP A N 1
ATOM 775 C CA . ASP A 1 97 ? -8.698 19.797 -11.729 1.00 82.44 97 ASP A CA 1
ATOM 776 C C . ASP A 1 97 ? -8.080 19.166 -10.478 1.00 82.44 97 ASP A C 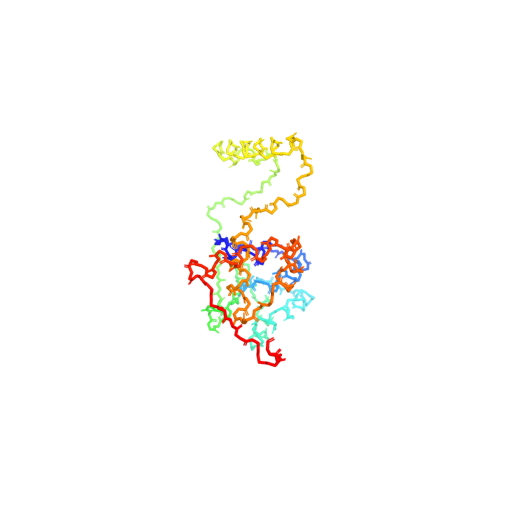1
ATOM 778 O O . ASP A 1 97 ? -8.769 18.756 -9.537 1.00 82.44 97 ASP A O 1
ATOM 782 N N . HIS A 1 98 ? -6.751 19.083 -10.479 1.00 81.12 98 HIS A N 1
ATOM 783 C CA . HIS A 1 98 ? -5.995 18.654 -9.315 1.00 81.12 98 HIS A CA 1
ATOM 784 C C . HIS A 1 98 ? -5.856 19.833 -8.348 1.00 81.12 98 HIS A C 1
ATOM 786 O O . HIS A 1 98 ? -4.953 20.655 -8.484 1.00 81.12 98 HIS A O 1
ATOM 792 N N . LEU A 1 99 ? -6.783 19.926 -7.396 1.00 81.00 99 LEU A N 1
ATOM 793 C CA . LEU A 1 99 ? -6.772 20.944 -6.349 1.00 81.00 99 LEU A CA 1
ATOM 794 C C . LEU A 1 99 ? -6.040 20.413 -5.113 1.00 81.00 99 LEU A C 1
ATOM 796 O O . LEU A 1 99 ? -6.371 19.348 -4.591 1.00 81.00 99 LEU A O 1
ATOM 800 N N . THR A 1 100 ? -5.055 21.166 -4.633 1.00 81.00 100 THR A N 1
ATOM 801 C CA . THR A 1 100 ? -4.448 20.952 -3.316 1.00 81.00 100 THR A CA 1
ATOM 802 C C . THR A 1 100 ? -5.269 21.699 -2.277 1.00 81.00 100 THR A C 1
ATOM 804 O O . THR A 1 100 ? -5.548 22.880 -2.466 1.00 81.00 100 THR A O 1
ATOM 807 N N . MET A 1 101 ? -5.657 21.020 -1.202 1.00 79.25 101 MET A N 1
ATOM 808 C CA . MET A 1 101 ? -6.389 21.635 -0.098 1.00 79.25 101 MET A CA 1
ATOM 809 C C . MET A 1 101 ? -5.450 21.927 1.065 1.00 79.25 101 MET A C 1
ATOM 811 O O . MET A 1 101 ? -4.742 21.027 1.519 1.00 79.25 101 MET A O 1
ATOM 815 N N . ASP A 1 102 ? -5.524 23.145 1.588 1.00 83.69 102 A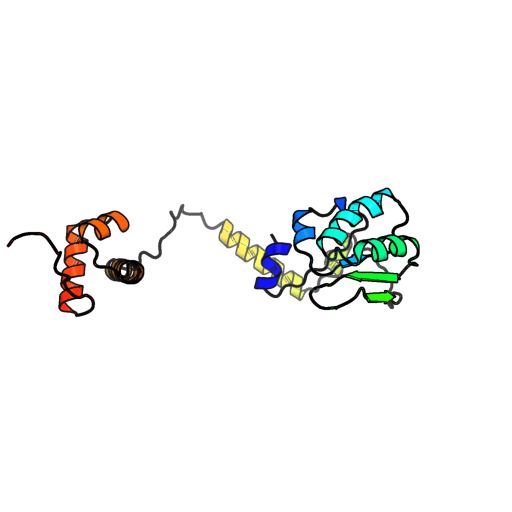SP A N 1
ATOM 816 C CA . ASP A 1 102 ? -4.921 23.506 2.864 1.00 83.69 102 ASP A CA 1
ATOM 817 C C . ASP A 1 102 ? -5.941 23.359 4.005 1.00 83.69 102 ASP A C 1
ATOM 819 O O . ASP A 1 102 ? -7.152 23.259 3.792 1.00 83.69 102 ASP A O 1
ATOM 823 N N . GLU A 1 103 ? -5.477 23.416 5.259 1.00 82.69 103 GLU A N 1
ATOM 824 C CA . GLU A 1 103 ? -6.356 23.354 6.442 1.00 82.69 103 GLU A CA 1
ATOM 825 C C . GLU A 1 103 ? -7.479 24.405 6.432 1.00 82.69 103 GLU A C 1
ATOM 827 O O . GLU A 1 103 ? -8.542 24.200 7.018 1.00 82.69 103 GLU A O 1
ATOM 832 N N . LYS A 1 104 ? -7.262 25.525 5.738 1.00 85.75 104 LYS A N 1
ATOM 833 C CA . LYS A 1 104 ? -8.227 26.622 5.600 1.00 85.75 104 LYS A CA 1
ATOM 834 C C . LYS A 1 104 ? -9.389 26.286 4.665 1.00 85.75 104 LYS A C 1
ATOM 836 O O . LYS A 1 104 ? -10.457 26.879 4.811 1.00 85.75 104 LYS A O 1
ATOM 841 N N . ASP A 1 105 ? -9.188 25.342 3.751 1.00 83.88 105 ASP A N 1
ATOM 842 C CA . ASP A 1 105 ? -10.170 24.950 2.740 1.00 83.88 105 ASP A CA 1
ATOM 843 C C . ASP A 1 105 ? -11.082 23.825 3.251 1.00 83.88 105 ASP A C 1
ATOM 845 O O . ASP A 1 105 ? -12.227 23.694 2.815 1.00 83.88 105 ASP A O 1
ATOM 849 N N . LEU A 1 106 ? -10.625 23.049 4.247 1.00 81.94 106 LEU A N 1
ATOM 850 C CA . LEU A 1 106 ? -11.404 21.963 4.856 1.00 81.94 106 LEU A CA 1
ATOM 851 C C . LEU A 1 106 ? -12.823 22.375 5.293 1.00 81.94 106 LEU A C 1
ATOM 853 O O . LEU A 1 106 ? -13.761 21.644 4.969 1.00 81.94 106 LEU A O 1
ATOM 857 N N . PRO A 1 107 ? -13.041 23.512 5.987 1.00 81.81 107 PRO A N 1
ATOM 858 C CA . PRO A 1 107 ? -14.378 23.912 6.422 1.00 81.81 107 PRO A CA 1
ATOM 859 C C . PRO A 1 107 ? -15.371 24.123 5.276 1.00 81.81 107 PRO A C 1
ATOM 861 O O . PRO A 1 107 ? -16.571 24.032 5.511 1.00 81.81 107 PRO A O 1
ATOM 864 N N . GLN A 1 108 ? -14.885 24.427 4.069 1.00 81.38 108 GLN A N 1
ATOM 865 C CA . GLN A 1 108 ? -15.716 24.676 2.889 1.00 81.38 108 GLN A CA 1
ATOM 866 C C . GLN A 1 108 ? -16.072 23.374 2.161 1.00 81.38 108 GLN A C 1
ATOM 868 O O . GLN A 1 108 ? -17.130 23.279 1.545 1.00 81.38 108 GLN A O 1
ATOM 873 N N . CYS A 1 109 ? -15.205 22.363 2.250 1.00 81.12 109 CYS A N 1
ATOM 874 C CA . CYS A 1 109 ? -15.407 21.063 1.610 1.00 81.12 109 CYS A CA 1
ATOM 875 C C . CYS A 1 109 ? -16.168 20.060 2.486 1.00 81.12 109 CYS A C 1
ATOM 877 O O . CYS A 1 109 ? -16.715 19.085 1.972 1.00 81.12 109 CYS A O 1
ATOM 879 N N . ILE A 1 110 ? -16.206 20.269 3.805 1.00 84.31 110 ILE A N 1
ATOM 880 C CA . ILE A 1 110 ? -16.996 19.437 4.714 1.00 84.31 110 ILE A CA 1
ATOM 881 C C . ILE A 1 110 ? -18.459 19.876 4.632 1.00 84.31 110 ILE A C 1
ATOM 883 O O . ILE A 1 110 ? -18.805 21.002 4.981 1.00 84.31 110 ILE A O 1
ATOM 887 N N . SER A 1 111 ? -19.333 18.957 4.220 1.00 87.00 111 SER A N 1
ATOM 888 C CA . SER A 1 111 ? -20.780 19.182 4.205 1.00 87.00 111 SER A CA 1
ATOM 889 C C . SER A 1 111 ? -21.292 19.575 5.604 1.00 87.00 111 SER A C 1
ATOM 891 O O . SER A 1 111 ? -20.857 18.959 6.590 1.00 87.00 111 SER A O 1
ATOM 893 N N . PRO A 1 112 ? -22.228 20.533 5.721 1.00 85.56 112 PRO A N 1
ATOM 894 C CA . PRO A 1 112 ? -22.724 21.016 7.010 1.00 85.56 112 PRO A CA 1
ATOM 895 C C . PRO A 1 112 ? -23.323 19.903 7.885 1.00 85.56 112 PRO A C 1
ATOM 897 O O . PRO A 1 112 ? -23.190 19.947 9.107 1.00 85.56 112 PRO A O 1
ATOM 900 N N . GLU A 1 113 ? -23.895 18.860 7.281 1.00 86.94 113 GLU A N 1
ATOM 901 C CA . GLU A 1 113 ? -24.439 17.689 7.975 1.00 86.94 113 GLU A CA 1
ATOM 902 C C . GLU A 1 113 ? -23.343 16.898 8.699 1.00 86.94 113 GLU A C 1
ATOM 904 O O . GLU A 1 113 ? -23.476 16.554 9.875 1.00 86.94 113 GLU A O 1
ATOM 909 N N . LEU A 1 114 ? -22.232 16.636 8.005 1.00 85.38 114 LEU A N 1
ATOM 910 C CA . LEU A 1 114 ? -21.096 15.896 8.553 1.00 85.38 114 LEU A CA 1
ATOM 911 C C . LEU A 1 114 ? -20.415 16.685 9.675 1.00 85.38 114 LEU A C 1
ATOM 913 O O . LEU A 1 114 ? -20.025 16.112 10.693 1.00 85.38 114 LEU A O 1
ATOM 917 N N . ARG A 1 115 ? -20.327 18.010 9.521 1.00 83.44 115 ARG A N 1
ATOM 918 C CA . ARG A 1 115 ? -19.811 18.900 10.562 1.00 83.44 115 ARG A CA 1
ATOM 919 C C . ARG A 1 115 ? -20.676 18.852 11.822 1.00 83.44 115 ARG A C 1
ATOM 921 O O . ARG A 1 115 ? -20.141 18.630 12.904 1.00 83.44 115 ARG A O 1
ATOM 928 N N . ALA A 1 116 ? -21.995 18.979 11.679 1.00 87.06 116 ALA A N 1
ATOM 929 C CA . ALA A 1 116 ? -22.928 18.907 12.803 1.00 87.06 116 ALA A CA 1
ATOM 930 C C . ALA A 1 116 ? -22.879 17.542 13.515 1.00 87.06 116 ALA A C 1
ATOM 932 O O . ALA A 1 116 ? -22.922 17.479 14.745 1.00 87.06 116 ALA A O 1
ATOM 933 N N . PHE A 1 117 ? -22.738 16.448 12.758 1.00 89.50 117 PHE A N 1
ATOM 934 C CA . PHE A 1 117 ? -22.561 15.110 13.322 1.00 89.50 117 PHE A CA 1
ATOM 935 C C . PHE A 1 117 ? -21.307 15.020 14.203 1.00 89.50 117 PHE A C 1
ATOM 937 O O . PHE A 1 117 ? -21.390 14.565 15.345 1.00 89.50 117 PHE A O 1
ATOM 944 N N . PHE A 1 118 ? -20.153 15.474 13.703 1.00 85.12 118 PHE A N 1
ATOM 945 C CA . PHE A 1 118 ? -18.904 15.408 14.463 1.00 85.12 118 PHE A CA 1
ATOM 946 C C . PHE A 1 118 ? -18.864 16.386 15.638 1.00 85.12 118 PHE A C 1
ATOM 948 O O . PHE A 1 118 ? -18.325 16.032 16.683 1.00 85.12 118 PHE A O 1
ATOM 955 N N . GLU A 1 119 ? -19.461 17.574 15.517 1.00 86.25 119 GLU A N 1
ATOM 956 C CA . GLU A 1 119 ? -19.603 18.511 16.639 1.00 86.25 119 GLU A CA 1
ATOM 957 C C . GLU A 1 119 ? -20.433 17.889 17.771 1.00 86.25 119 GLU A C 1
ATOM 959 O O . GLU A 1 119 ? -20.002 17.902 18.926 1.00 86.25 119 GLU A O 1
ATOM 964 N N . LYS A 1 120 ? -21.563 17.248 17.439 1.00 89.62 120 LYS A N 1
ATOM 965 C CA . LYS A 1 120 ? -22.377 16.502 18.408 1.00 89.62 120 LYS A CA 1
ATOM 966 C C . LYS A 1 120 ? -21.599 15.345 19.037 1.00 89.62 120 LYS A C 1
ATOM 968 O O . LYS A 1 120 ? -21.586 15.216 20.257 1.00 89.62 120 LYS A O 1
ATOM 973 N N . TYR A 1 121 ? -20.914 14.538 18.228 1.00 87.94 121 TYR A N 1
ATOM 974 C CA . TYR A 1 121 ? -20.111 13.419 18.723 1.00 87.94 121 TYR A CA 1
ATOM 975 C C . TYR A 1 121 ? -18.997 13.886 19.674 1.00 87.94 121 TYR A C 1
ATOM 977 O O . TYR A 1 121 ? -18.774 13.283 20.719 1.00 87.94 121 TYR A O 1
ATOM 985 N N . LEU A 1 122 ? -18.308 14.984 19.351 1.00 86.62 122 LEU A N 1
ATOM 986 C CA . LEU A 1 122 ? -17.261 15.554 20.203 1.00 86.62 122 LEU A CA 1
ATOM 987 C C . LEU A 1 122 ? -17.818 16.091 21.525 1.00 86.62 122 LEU A C 1
ATOM 989 O O . LEU A 1 122 ? -17.168 15.925 22.557 1.00 86.62 122 LEU A O 1
ATOM 993 N N . LEU A 1 123 ? -19.002 16.708 21.509 1.00 84.00 123 LEU A N 1
ATOM 994 C CA . LEU A 1 123 ? -19.710 17.131 22.721 1.00 84.00 123 LEU A CA 1
ATOM 995 C C . LEU A 1 123 ? -20.061 15.930 23.604 1.00 84.00 123 LEU A C 1
ATOM 997 O O . LEU A 1 123 ? -19.724 15.937 24.782 1.00 84.00 123 LEU A O 1
ATOM 1001 N N . GLU A 1 124 ? -20.622 14.863 23.031 1.00 83.44 124 GLU A N 1
ATOM 1002 C CA . GLU A 1 124 ? -20.927 13.625 23.763 1.00 83.44 124 GLU A CA 1
ATOM 1003 C C . GLU A 1 124 ? -19.664 13.005 24.388 1.00 83.44 124 GLU A C 1
ATOM 1005 O O . GLU A 1 124 ? -19.673 12.599 25.549 1.00 83.44 124 GLU A O 1
ATOM 1010 N N . GLN A 1 125 ? -18.540 12.978 23.660 1.00 77.56 125 GLN A N 1
ATOM 1011 C CA . GLN A 1 125 ? -17.261 12.486 24.190 1.00 77.56 125 GLN A CA 1
ATOM 1012 C C . GLN A 1 125 ? -16.709 13.377 25.315 1.00 77.56 125 GLN A C 1
ATOM 1014 O O . GLN A 1 125 ? -16.152 12.862 26.286 1.00 77.56 125 GLN A O 1
ATOM 1019 N N . ARG A 1 126 ? -16.870 14.703 25.213 1.00 76.19 126 ARG A N 1
ATOM 1020 C CA . ARG A 1 126 ? -16.479 15.647 26.272 1.00 76.19 126 ARG A CA 1
ATOM 1021 C C . ARG A 1 126 ? -17.343 15.493 27.515 1.00 76.19 126 ARG A C 1
ATOM 1023 O O . ARG A 1 126 ? -16.788 15.426 28.601 1.00 76.19 126 ARG A O 1
ATOM 1030 N N . GLU A 1 127 ? -18.656 15.341 27.375 1.00 71.69 127 GLU A N 1
ATOM 1031 C CA . GLU A 1 127 ? -19.555 15.079 28.507 1.00 71.69 127 GLU A CA 1
ATOM 1032 C C . GLU A 1 127 ? -19.227 13.755 29.216 1.00 71.69 127 GLU A C 1
ATOM 1034 O O . GLU A 1 127 ? -19.336 13.649 30.439 1.00 71.69 127 GLU A O 1
ATOM 1039 N N . VAL A 1 128 ? -18.793 12.736 28.468 1.00 69.44 128 VAL A N 1
ATOM 1040 C CA . VAL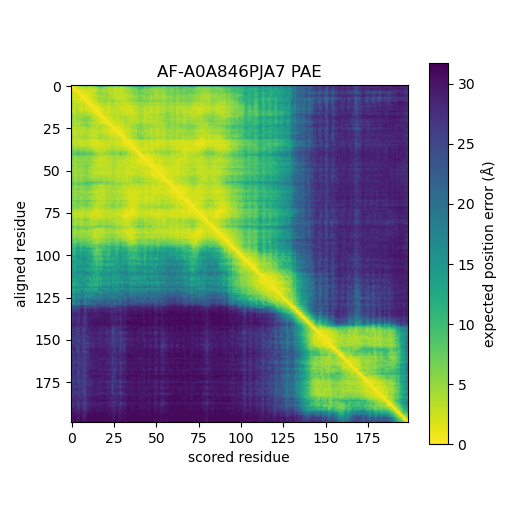 A 1 128 ? -18.305 11.468 29.033 1.00 69.44 128 VAL A CA 1
ATOM 1041 C C . VAL A 1 128 ? -16.971 11.649 29.768 1.00 69.44 128 VAL A C 1
ATOM 1043 O O . VAL A 1 128 ? -16.757 10.992 30.784 1.00 69.44 128 VAL A O 1
ATOM 1046 N N . ALA A 1 129 ? -16.096 12.538 29.291 1.00 67.94 129 ALA A N 1
ATOM 1047 C CA . ALA A 1 129 ? -14.805 12.831 29.915 1.00 67.94 129 ALA A CA 1
ATOM 1048 C C . ALA A 1 129 ? -14.900 13.783 31.126 1.00 67.94 129 ALA A C 1
ATOM 1050 O O . ALA A 1 129 ? -14.095 13.668 32.049 1.00 67.94 129 ALA A O 1
ATOM 1051 N N . GLU A 1 130 ? -15.859 14.715 31.131 1.00 65.12 130 GLU A N 1
ATOM 1052 C CA . GLU A 1 130 ? -16.094 15.685 32.213 1.00 65.12 130 GLU A CA 1
ATOM 1053 C C . GLU A 1 130 ? -16.935 15.118 33.359 1.00 65.12 130 GLU A C 1
ATOM 1055 O O . GLU A 1 130 ? -16.834 15.597 34.492 1.00 65.12 130 GLU A O 1
ATOM 1060 N N . LYS A 1 131 ? -17.734 14.069 33.116 1.00 57.31 131 LYS A N 1
ATOM 1061 C CA . LYS A 1 131 ? -18.294 13.281 34.218 1.00 57.31 131 LYS A CA 1
ATOM 1062 C C . LYS A 1 131 ? -17.130 12.786 35.076 1.00 57.31 131 LYS A C 1
ATOM 1064 O O . LYS A 1 131 ? -16.217 12.167 34.529 1.00 57.31 131 LYS A O 1
ATOM 1069 N N . PRO A 1 132 ? -17.143 13.027 36.403 1.00 47.66 132 PRO A N 1
ATOM 1070 C CA . PRO A 1 132 ? -16.070 12.563 37.254 1.00 47.66 132 PRO A CA 1
ATOM 1071 C C . PRO A 1 132 ? -15.927 11.067 37.029 1.00 47.66 132 PRO A C 1
ATOM 1073 O O . PRO A 1 132 ? -16.880 10.308 37.230 1.00 47.66 132 PRO A O 1
ATOM 1076 N N . VAL A 1 133 ? -14.738 10.656 36.590 1.00 56.03 133 VAL A N 1
ATOM 1077 C CA . VAL A 1 133 ? -14.325 9.262 36.625 1.00 56.03 133 VAL A CA 1
ATOM 1078 C C . VAL A 1 133 ? -14.253 8.922 38.105 1.00 56.03 133 VAL A C 1
ATOM 1080 O O . VAL A 1 133 ? -13.202 9.005 38.736 1.00 56.03 133 VAL A O 1
ATOM 1083 N N . VAL A 1 134 ? -15.400 8.580 38.695 1.00 57.41 134 VAL A N 1
ATOM 1084 C CA . VAL A 1 134 ? -15.416 7.762 39.898 1.00 57.41 134 VAL A CA 1
ATOM 1085 C C . VAL A 1 134 ? -14.517 6.591 39.525 1.00 57.41 134 VAL A C 1
ATOM 1087 O O . VAL A 1 134 ? -14.788 5.974 38.485 1.00 57.41 134 VAL A O 1
ATOM 1090 N N . PRO A 1 135 ? -13.421 6.326 40.261 1.00 45.16 135 PRO A N 1
ATOM 1091 C CA . PRO A 1 135 ? -12.566 5.189 39.987 1.00 45.16 135 PRO A CA 1
ATOM 1092 C C . PRO A 1 135 ? -13.423 3.952 40.207 1.00 45.16 135 PRO A C 1
ATOM 1094 O O . PRO A 1 135 ? -13.531 3.398 41.297 1.00 45.16 135 PRO A O 1
ATOM 1097 N N . THR A 1 136 ? -14.107 3.555 39.146 1.00 49.91 136 THR A N 1
ATOM 1098 C CA . THR A 1 136 ? -14.855 2.329 39.087 1.00 49.91 136 THR A CA 1
ATOM 1099 C C . THR A 1 136 ? -13.750 1.327 38.844 1.00 49.91 136 THR A C 1
ATOM 1101 O O . THR A 1 136 ? -13.333 1.103 37.707 1.00 49.91 136 THR A O 1
ATOM 1104 N N . ALA A 1 137 ? -13.197 0.791 39.941 1.00 50.91 137 ALA A N 1
ATOM 1105 C CA . ALA A 1 137 ? -12.538 -0.508 39.905 1.00 50.91 137 ALA A CA 1
ATOM 1106 C C . ALA A 1 137 ? -13.368 -1.378 38.960 1.00 50.91 137 ALA A C 1
ATOM 1108 O O . ALA A 1 137 ? -14.593 -1.303 39.092 1.00 50.91 137 ALA A O 1
ATOM 1109 N N . PRO A 1 138 ? -12.752 -2.098 37.999 1.00 41.19 138 PRO A N 1
ATOM 1110 C CA . PRO A 1 138 ? -13.467 -2.766 36.918 1.00 41.19 138 PRO A CA 1
ATOM 1111 C C . PRO A 1 138 ? -14.708 -3.404 37.511 1.00 41.19 138 PRO A C 1
ATOM 1113 O O . PRO A 1 138 ? -14.591 -4.338 38.308 1.00 41.19 138 PRO A O 1
ATOM 1116 N N . SER A 1 139 ? -15.876 -2.815 37.239 1.00 50.66 139 SER A N 1
ATOM 1117 C CA . SER A 1 139 ? -17.120 -3.374 37.718 1.00 50.66 139 SER A CA 1
ATOM 1118 C C . SER A 1 139 ? -17.263 -4.623 36.883 1.00 50.66 139 SER A C 1
ATOM 1120 O O . SER A 1 139 ? -17.734 -4.607 35.746 1.00 50.66 139 SER A O 1
ATOM 1122 N N . LEU A 1 140 ? -16.744 -5.725 37.436 1.00 47.91 140 LEU A N 1
ATOM 1123 C CA . LEU A 1 140 ? -17.156 -7.042 37.022 1.00 47.91 140 LEU A CA 1
ATOM 1124 C C . LEU A 1 140 ? -18.676 -6.933 36.913 1.00 47.91 140 LEU A C 1
ATOM 1126 O O . LEU A 1 140 ? -19.296 -6.450 37.867 1.00 47.91 140 LEU A O 1
ATOM 1130 N N . PRO A 1 141 ? -19.304 -7.362 35.811 1.00 46.19 141 PRO A N 1
ATOM 1131 C CA . PRO A 1 141 ? -20.670 -7.808 35.946 1.00 46.19 141 PRO A CA 1
ATOM 1132 C C . PRO A 1 141 ? -20.590 -8.885 37.030 1.00 46.19 141 PRO A C 1
ATOM 1134 O O . PRO A 1 141 ? -20.102 -9.989 36.774 1.00 46.19 141 PRO A O 1
ATOM 1137 N N . SER A 1 142 ? -20.931 -8.545 38.277 1.00 57.38 142 SER A N 1
ATOM 1138 C CA . SER A 1 142 ? -21.013 -9.495 39.374 1.00 57.38 142 SER A CA 1
ATOM 1139 C C . SER A 1 142 ? -22.275 -10.288 39.110 1.00 57.38 142 SER A C 1
ATOM 1141 O O . SER A 1 142 ? -23.295 -10.143 39.776 1.00 57.38 142 SER A O 1
ATOM 1143 N N . LYS A 1 143 ? -22.197 -11.121 38.066 1.00 64.62 143 LYS A N 1
ATOM 1144 C CA . LYS A 1 143 ? -23.119 -12.212 37.839 1.00 64.62 143 LYS A CA 1
ATOM 1145 C C . LYS A 1 143 ? -23.331 -12.879 39.199 1.00 64.62 143 LYS A C 1
ATOM 1147 O O . LYS A 1 143 ? -22.336 -13.074 39.917 1.00 64.62 143 LYS A O 1
ATOM 1152 N N . PRO A 1 144 ? -24.581 -13.157 39.590 1.00 78.56 144 PRO A N 1
ATOM 1153 C CA . PRO A 1 144 ? -24.876 -13.742 40.887 1.00 78.56 144 PRO A CA 1
ATOM 1154 C C . PRO A 1 144 ? -24.011 -14.987 41.111 1.00 78.56 144 PRO A C 1
ATOM 1156 O O . PRO A 1 144 ? -23.602 -15.659 40.158 1.00 78.56 144 PRO A O 1
ATOM 1159 N N . LEU A 1 145 ? -23.678 -15.267 42.372 1.00 69.75 145 LEU A N 1
ATOM 1160 C CA . LEU A 1 145 ? -22.743 -16.332 42.757 1.00 69.75 145 LEU A CA 1
ATOM 1161 C C . LEU A 1 145 ? -23.073 -17.675 42.079 1.00 69.75 145 LEU A C 1
ATOM 1163 O O . LEU A 1 145 ? -22.177 -18.373 41.608 1.00 69.75 145 LEU A O 1
ATOM 1167 N N . GLU A 1 146 ? -24.364 -17.971 41.947 1.00 72.88 146 GLU A N 1
ATOM 1168 C CA . GLU A 1 146 ? -24.915 -19.119 41.228 1.00 72.88 146 GLU A CA 1
ATOM 1169 C C . GLU A 1 146 ? -24.455 -19.194 39.768 1.00 72.88 146 GLU A C 1
ATOM 1171 O O . GLU A 1 146 ? -23.967 -20.226 39.307 1.00 72.88 146 GLU A O 1
ATOM 1176 N N . GLU A 1 147 ? -24.553 -18.088 39.033 1.00 74.44 147 GLU A N 1
ATOM 1177 C CA . GLU A 1 147 ? -24.193 -18.030 37.619 1.00 74.44 147 GLU A CA 1
ATOM 1178 C C . GLU A 1 147 ? -22.672 -18.118 37.432 1.00 74.44 147 GLU A C 1
ATOM 1180 O O . GLU A 1 147 ? -22.192 -18.751 36.491 1.00 74.44 147 GLU A O 1
ATOM 1185 N N . ARG A 1 148 ? -21.893 -17.560 38.367 1.00 73.56 148 ARG A N 1
ATOM 1186 C CA . ARG A 1 148 ? -20.427 -17.687 38.376 1.00 73.56 148 ARG A CA 1
ATOM 1187 C C . ARG A 1 148 ? -19.982 -19.130 38.604 1.00 73.56 148 ARG A C 1
ATOM 1189 O O . ARG A 1 148 ? -19.096 -19.608 37.898 1.00 73.56 148 ARG A O 1
ATOM 1196 N N . ILE A 1 149 ? -20.615 -19.830 39.545 1.00 74.94 149 ILE A N 1
ATOM 1197 C CA . ILE A 1 149 ? -20.344 -21.249 39.813 1.00 74.94 149 ILE A CA 1
ATOM 1198 C C . ILE A 1 149 ? -20.769 -22.099 38.611 1.00 74.94 149 ILE A C 1
ATOM 1200 O O . ILE A 1 149 ? -20.011 -22.962 38.176 1.00 74.94 149 ILE A O 1
ATOM 1204 N N . ARG A 1 150 ? -21.921 -21.807 37.997 1.00 76.56 150 ARG A N 1
ATOM 1205 C CA . ARG A 1 150 ? -22.392 -22.507 36.794 1.00 76.56 150 ARG A CA 1
ATOM 1206 C C . ARG A 1 150 ? -21.441 -22.343 35.606 1.00 76.56 150 ARG A C 1
ATOM 1208 O O . ARG A 1 150 ? -21.113 -23.323 34.943 1.00 76.56 150 ARG A O 1
ATOM 1215 N N . LEU A 1 151 ? -20.966 -21.124 35.345 1.00 75.75 151 LEU A N 1
ATOM 1216 C CA . LEU A 1 151 ? -19.982 -20.857 34.289 1.00 75.75 151 LEU A CA 1
ATOM 1217 C C . LEU A 1 151 ? -18.656 -21.576 34.553 1.00 75.75 151 LEU A C 1
ATOM 1219 O O . LEU A 1 151 ? -18.055 -22.115 33.625 1.00 75.75 151 LEU A O 1
ATOM 1223 N N . PHE A 1 152 ? -18.223 -21.620 35.813 1.00 75.69 152 PHE A N 1
ATOM 1224 C CA . PHE A 1 152 ? -17.013 -22.330 36.207 1.00 75.69 152 PHE A CA 1
ATOM 1225 C C . PHE A 1 152 ? -17.140 -23.847 35.991 1.00 75.69 152 PHE A C 1
ATOM 1227 O O . PHE A 1 152 ? -16.260 -24.448 35.379 1.00 75.69 152 PHE A O 1
ATOM 1234 N N . LEU A 1 153 ? -18.257 -24.457 36.401 1.00 75.50 153 LEU A N 1
ATOM 1235 C CA . LEU A 1 153 ? -18.521 -25.884 36.182 1.00 75.50 153 LEU A CA 1
ATOM 1236 C C . LEU A 1 153 ? -18.591 -26.236 34.687 1.00 75.50 153 LEU A C 1
ATOM 1238 O O . LEU A 1 153 ? -17.988 -27.220 34.255 1.00 75.50 153 LEU A O 1
ATOM 1242 N N . ASN A 1 154 ? -19.243 -25.392 33.879 1.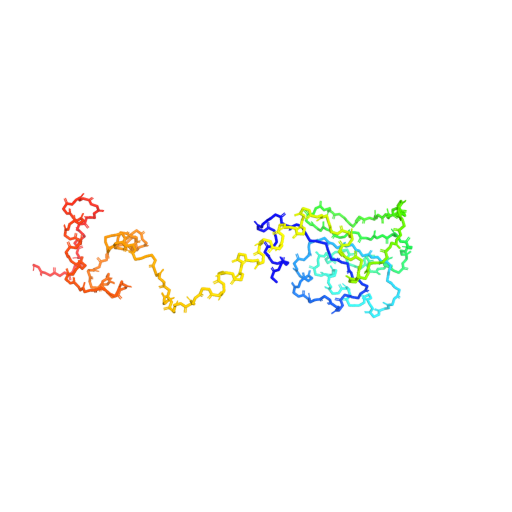00 78.62 154 ASN A N 1
ATOM 1243 C CA . ASN A 1 154 ? -19.299 -25.556 32.422 1.00 78.62 154 ASN A CA 1
ATOM 1244 C C . ASN A 1 154 ? -17.912 -25.471 31.760 1.00 78.62 154 ASN A C 1
ATOM 1246 O O . ASN A 1 154 ? -17.660 -26.147 30.761 1.00 78.62 154 ASN A O 1
ATOM 1250 N N . SER A 1 155 ? -17.022 -24.636 32.304 1.00 74.56 155 SER A N 1
ATOM 1251 C CA . SER A 1 155 ? -15.643 -24.488 31.831 1.00 74.56 155 SER A CA 1
ATOM 1252 C C . SER A 1 155 ? -14.768 -25.684 32.224 1.00 74.56 155 SER A C 1
ATOM 1254 O O . SER A 1 155 ? -14.018 -26.198 31.398 1.00 74.56 155 SER A O 1
ATOM 1256 N N . ALA A 1 156 ? -14.893 -26.165 33.465 1.00 72.69 156 ALA A N 1
ATOM 1257 C CA . ALA A 1 156 ? -14.027 -27.207 34.010 1.00 72.69 156 ALA A CA 1
ATOM 1258 C C . ALA A 1 156 ? -14.251 -28.590 33.375 1.00 72.69 156 ALA A C 1
ATOM 1260 O O . ALA A 1 156 ? -13.303 -29.365 33.282 1.00 72.69 156 ALA A O 1
ATOM 1261 N N . ARG A 1 157 ? -15.484 -28.910 32.939 1.00 63.72 157 ARG A N 1
ATOM 1262 C CA . ARG A 1 157 ? -15.863 -30.195 32.296 1.00 63.72 157 ARG A CA 1
ATOM 1263 C C . ARG A 1 157 ? -15.393 -31.465 33.045 1.00 63.72 157 ARG A C 1
ATOM 1265 O O . ARG A 1 157 ? -15.313 -32.537 32.450 1.00 63.72 157 ARG A O 1
ATOM 1272 N N . GLN A 1 158 ? -15.082 -31.359 34.336 1.00 70.19 158 GLN A N 1
ATOM 1273 C CA . GLN A 1 158 ? -14.571 -32.420 35.210 1.00 70.19 158 GLN A CA 1
ATOM 1274 C C . GLN A 1 158 ? -15.206 -32.293 36.601 1.00 70.19 158 GLN A C 1
ATOM 1276 O O . GLN A 1 158 ? -15.787 -31.259 36.931 1.00 70.19 158 GLN A O 1
ATOM 1281 N N . GLY A 1 159 ? -15.097 -33.335 37.430 1.00 67.44 159 GLY A N 1
ATOM 1282 C CA . GLY A 1 159 ? -15.522 -33.266 38.829 1.00 67.44 159 GLY A CA 1
ATOM 1283 C C . GLY A 1 159 ? -14.619 -32.317 39.617 1.00 67.44 159 GLY A C 1
ATOM 1284 O O . GLY A 1 159 ? -13.422 -32.571 39.729 1.00 67.44 159 GLY A O 1
ATOM 1285 N N . VAL A 1 160 ? -15.182 -31.234 40.159 1.00 72.62 160 VAL A N 1
ATOM 1286 C CA . VAL A 1 160 ? -14.427 -30.225 40.919 1.00 72.62 160 VAL A CA 1
ATOM 1287 C C . VAL A 1 160 ? -14.856 -30.218 42.386 1.00 72.62 160 VAL A C 1
ATOM 1289 O O . VAL A 1 160 ? -16.043 -30.323 42.693 1.00 72.62 160 VAL A O 1
ATOM 1292 N N . SER A 1 161 ? -13.891 -30.093 43.302 1.00 76.81 161 SER A N 1
ATOM 1293 C CA . SER A 1 161 ? -14.152 -29.968 44.740 1.00 76.81 161 SER A CA 1
ATOM 1294 C C . SER A 1 161 ? -14.632 -28.561 45.115 1.00 76.81 161 SER A C 1
ATOM 1296 O O . SER A 1 161 ? -14.298 -27.569 44.462 1.00 76.81 161 SER A O 1
ATOM 1298 N N . ALA A 1 162 ? -15.385 -28.459 46.215 1.00 71.31 162 ALA A N 1
ATOM 1299 C CA . ALA A 1 162 ? -15.864 -27.175 46.731 1.00 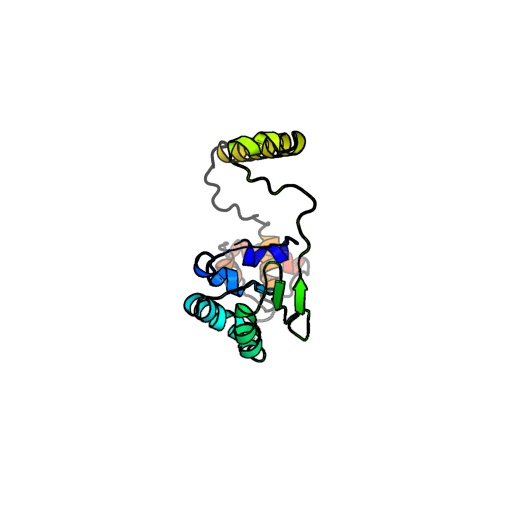71.31 162 ALA A CA 1
ATOM 1300 C C . ALA A 1 162 ? -14.710 -26.215 47.084 1.00 71.31 162 ALA A C 1
ATOM 1302 O O . ALA A 1 162 ? -14.827 -25.010 46.870 1.00 71.31 162 ALA A O 1
ATOM 1303 N N . ASP A 1 163 ? -13.578 -26.748 47.550 1.00 74.06 163 ASP A N 1
ATOM 1304 C CA . ASP A 1 163 ? -12.393 -25.964 47.917 1.00 74.06 163 ASP A CA 1
ATOM 1305 C C . ASP A 1 163 ? -11.717 -25.331 46.687 1.00 74.06 163 ASP A C 1
ATOM 1307 O O . ASP A 1 163 ? -11.277 -24.182 46.726 1.00 74.06 163 ASP A O 1
ATOM 1311 N N . SER A 1 164 ? -11.705 -26.041 45.552 1.00 71.62 164 SER A N 1
ATOM 1312 C CA . SER A 1 164 ? -11.161 -25.524 44.290 1.00 71.62 164 SER A CA 1
ATOM 1313 C C . SER A 1 164 ? -12.044 -24.421 43.685 1.00 71.62 164 SER A C 1
ATOM 1315 O O . SER A 1 164 ? -11.537 -23.445 43.128 1.00 71.62 164 SER A O 1
ATOM 1317 N N . ILE A 1 165 ? -13.366 -24.522 43.847 1.00 72.88 165 ILE A N 1
ATOM 1318 C CA . ILE A 1 165 ? -14.323 -23.488 43.419 1.00 72.88 165 ILE A CA 1
ATOM 1319 C C . ILE A 1 165 ? -14.160 -22.225 44.276 1.00 72.88 165 ILE A C 1
ATOM 1321 O O . ILE A 1 165 ? -14.081 -21.120 43.734 1.00 72.88 165 ILE A O 1
ATOM 1325 N N . ALA A 1 166 ? -14.047 -22.388 45.597 1.00 75.31 166 ALA A N 1
ATOM 1326 C CA . ALA A 1 166 ? -13.835 -21.291 46.539 1.00 75.31 166 ALA A CA 1
ATOM 1327 C C . ALA A 1 166 ? -12.531 -20.524 46.248 1.00 75.31 166 ALA A C 1
ATOM 1329 O O . ALA A 1 166 ? -12.540 -19.291 46.176 1.00 75.31 166 ALA A O 1
ATOM 1330 N N . GLY A 1 167 ? -11.436 -21.247 45.976 1.00 73.69 167 GLY A N 1
ATOM 1331 C CA . GLY A 1 167 ? -10.142 -20.657 45.624 1.00 73.69 167 GLY A CA 1
ATOM 1332 C C . GLY A 1 167 ? -10.158 -19.876 44.305 1.00 73.69 167 GLY A C 1
ATOM 1333 O O . GLY A 1 167 ? -9.632 -18.766 44.240 1.00 73.69 167 GLY A O 1
ATOM 1334 N N . ASN A 1 168 ? -10.811 -20.404 43.265 1.00 74.75 168 ASN A N 1
ATOM 1335 C CA . ASN A 1 168 ? -10.858 -19.756 41.948 1.00 74.75 168 ASN A CA 1
ATOM 1336 C C . ASN A 1 168 ? -11.802 -18.546 41.897 1.00 74.75 168 ASN A C 1
ATOM 1338 O O . ASN A 1 168 ? -11.531 -17.572 41.194 1.00 74.75 168 ASN A O 1
ATOM 1342 N N . LEU A 1 169 ? -12.914 -18.587 42.635 1.00 74.38 169 LEU A N 1
ATOM 1343 C CA . LEU A 1 169 ? -13.907 -17.509 42.641 1.00 74.38 169 LEU A CA 1
ATOM 1344 C C . LEU A 1 169 ? -13.674 -16.466 43.744 1.00 74.38 169 LEU A C 1
ATOM 1346 O O . LEU A 1 169 ? -14.371 -15.446 43.736 1.00 74.38 169 LEU A O 1
ATOM 1350 N N . LYS A 1 170 ? -12.696 -16.685 44.639 1.00 73.50 170 LYS A N 1
ATOM 1351 C CA . LYS A 1 170 ? -12.428 -15.866 45.837 1.00 73.50 170 LYS A CA 1
ATOM 1352 C C . LYS A 1 170 ? -13.676 -15.713 46.719 1.00 73.50 170 LYS A C 1
ATOM 1354 O O . LYS A 1 170 ? -14.033 -14.606 47.112 1.00 73.50 170 LYS A O 1
ATOM 1359 N N . VAL A 1 171 ? -14.369 -16.822 46.968 1.00 78.00 171 VAL A N 1
ATOM 1360 C CA . VAL A 1 171 ? -15.601 -16.886 47.778 1.00 78.00 171 VAL A CA 1
ATOM 1361 C C . VAL A 1 171 ? -15.357 -17.796 48.982 1.00 78.00 171 VAL A C 1
ATOM 1363 O O . VAL A 1 171 ? -14.458 -18.635 48.938 1.00 78.00 171 VAL A O 1
ATOM 1366 N N . SER A 1 172 ? -16.133 -17.640 50.058 1.00 77.00 172 SER A N 1
ATOM 1367 C CA . SER A 1 172 ? -16.057 -18.542 51.209 1.00 77.00 172 SER A CA 1
ATOM 1368 C C . SER A 1 172 ? -16.418 -19.987 50.815 1.00 77.00 172 SER A C 1
ATOM 1370 O O . SER A 1 172 ? -17.250 -20.238 49.935 1.00 77.00 172 SER A O 1
ATOM 1372 N N . VAL A 1 173 ? -15.781 -20.960 51.473 1.00 71.75 173 VAL A N 1
ATOM 1373 C CA . VAL A 1 173 ? -16.031 -22.395 51.238 1.00 71.75 173 VAL A CA 1
ATOM 1374 C C . VAL A 1 173 ? -17.468 -22.775 51.625 1.00 71.75 173 VAL A C 1
ATOM 1376 O O . VAL A 1 173 ? -18.064 -23.670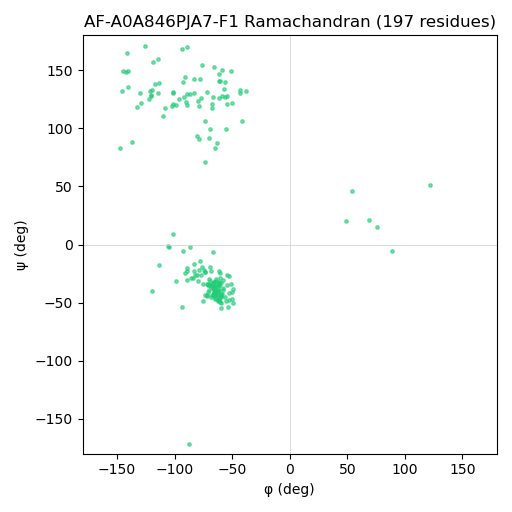 51.022 1.00 71.75 173 VAL A O 1
ATOM 1379 N N . GLU A 1 174 ? -18.050 -22.077 52.599 1.00 74.75 174 GLU A N 1
ATOM 1380 C CA . GLU A 1 174 ? -19.410 -22.315 53.088 1.00 74.75 174 GLU A CA 1
ATOM 1381 C C . GLU A 1 174 ? -20.471 -21.869 52.076 1.00 74.75 174 GLU A C 1
ATOM 1383 O O . GLU A 1 174 ? -21.388 -22.642 51.780 1.00 74.75 174 GLU A O 1
ATOM 1388 N N . ASP A 1 175 ? -20.291 -20.698 51.458 1.00 74.50 175 ASP A N 1
ATOM 1389 C CA . ASP A 1 175 ? -21.203 -20.180 50.431 1.00 74.50 175 ASP A CA 1
ATOM 1390 C C . ASP A 1 175 ? -21.172 -21.053 49.170 1.00 74.50 175 ASP A C 1
ATOM 1392 O O . ASP A 1 175 ? -22.216 -21.408 48.615 1.00 74.50 175 ASP A O 1
ATOM 1396 N N . ALA A 1 176 ? -19.976 -21.485 48.748 1.00 73.19 176 ALA A N 1
ATOM 1397 C CA . ALA A 1 176 ? -19.819 -22.402 47.620 1.00 73.19 176 ALA A CA 1
ATOM 1398 C C . ALA A 1 176 ? -20.501 -23.758 47.889 1.00 73.19 176 ALA A C 1
ATOM 1400 O O . ALA A 1 176 ? -21.184 -24.295 47.015 1.00 73.19 176 ALA A O 1
ATOM 1401 N N . ARG A 1 177 ? -20.389 -24.301 49.111 1.00 76.69 177 ARG A N 1
ATOM 1402 C CA . ARG A 1 177 ? -21.092 -25.532 49.522 1.00 76.69 177 ARG A CA 1
ATOM 1403 C C . ARG A 1 177 ? -22.608 -25.350 49.598 1.00 76.69 177 ARG A C 1
ATOM 1405 O O . ARG A 1 177 ? -23.339 -26.298 49.312 1.00 76.69 177 ARG A O 1
ATOM 1412 N N . GLY A 1 178 ? -23.089 -24.174 49.999 1.00 77.44 178 GLY A N 1
ATOM 1413 C CA . GLY A 1 178 ? -24.512 -23.828 50.002 1.00 77.44 178 GLY A CA 1
ATOM 1414 C C . GLY A 1 178 ? -25.112 -23.903 48.599 1.00 77.44 178 GLY A C 1
ATOM 1415 O O . GLY A 1 178 ? -26.037 -24.680 48.365 1.00 77.44 178 GLY A O 1
ATOM 1416 N N . VAL A 1 179 ? -24.505 -23.191 47.648 1.00 77.31 179 VAL A N 1
ATOM 1417 C CA . VAL A 1 179 ? -24.966 -23.147 46.251 1.00 77.31 179 VAL A CA 1
ATOM 1418 C C . VAL A 1 179 ? -24.845 -24.511 45.559 1.00 77.31 179 VAL A C 1
ATOM 1420 O O . VAL A 1 179 ? -25.748 -24.920 44.834 1.00 77.31 179 VAL A O 1
ATOM 1423 N N . LEU A 1 180 ? -23.780 -25.277 45.822 1.00 76.00 180 LEU A N 1
ATOM 1424 C CA . LEU A 1 180 ? -23.648 -26.639 45.288 1.00 76.00 180 LEU A CA 1
ATOM 1425 C C . LEU A 1 180 ? -24.729 -27.593 45.820 1.00 76.00 180 LEU A C 1
ATOM 1427 O O . LEU A 1 180 ? -25.186 -28.460 45.077 1.00 76.00 180 LEU A O 1
ATOM 1431 N N . ARG A 1 181 ? -25.162 -27.453 47.082 1.00 77.69 181 ARG A N 1
ATOM 1432 C CA . ARG A 1 181 ? -26.271 -28.257 47.630 1.00 77.69 181 ARG A CA 1
ATOM 1433 C C . ARG A 1 181 ? -27.592 -27.944 46.932 1.00 77.69 181 ARG A C 1
ATOM 1435 O O . ARG A 1 181 ? -28.316 -28.879 46.595 1.00 77.69 181 ARG A O 1
ATOM 1442 N N . GLU A 1 182 ? -27.867 -26.670 46.666 1.00 80.00 182 GLU A N 1
ATOM 1443 C CA . GLU A 1 182 ? -29.027 -26.244 45.871 1.00 80.00 182 GLU A CA 1
ATOM 1444 C C . GLU A 1 182 ? -28.944 -26.755 44.421 1.00 80.00 182 GLU A C 1
ATOM 1446 O O . GLU A 1 182 ? -29.925 -27.283 43.896 1.00 80.00 182 GLU A O 1
ATOM 1451 N N . PHE A 1 183 ? -27.767 -26.729 43.785 1.00 78.94 183 PHE A N 1
ATOM 1452 C CA . PHE A 1 183 ? -27.587 -27.284 42.435 1.00 78.94 183 PHE A CA 1
ATOM 1453 C C . PHE A 1 183 ? -27.739 -28.807 42.347 1.00 78.94 183 PHE A C 1
ATOM 1455 O O . PHE A 1 183 ? -28.252 -29.306 41.345 1.00 78.94 183 PHE A O 1
ATOM 1462 N N . VAL A 1 184 ? -27.361 -29.551 43.390 1.00 77.75 184 VAL A N 1
ATOM 1463 C CA . VAL A 1 184 ? -27.647 -30.993 43.472 1.00 77.75 184 VAL A CA 1
ATOM 1464 C C . VAL A 1 184 ? -29.142 -31.241 43.684 1.00 77.75 184 VAL A C 1
ATOM 1466 O O . VAL A 1 184 ? -29.704 -32.151 43.082 1.00 77.75 184 VAL A O 1
ATOM 1469 N N . LYS A 1 185 ? -29.808 -30.424 44.508 1.00 74.19 185 LYS A N 1
ATOM 1470 C CA . LYS A 1 185 ? -31.252 -30.537 44.768 1.00 74.19 185 LYS A CA 1
ATOM 1471 C C . LYS A 1 185 ? -32.095 -30.227 43.527 1.00 74.19 185 LYS A C 1
ATOM 1473 O O . LYS A 1 185 ? -33.123 -30.859 43.315 1.00 74.19 185 LYS A O 1
ATOM 1478 N N . THR A 1 186 ? -31.649 -29.277 42.709 1.00 74.50 186 THR A N 1
ATOM 1479 C CA . THR A 1 186 ? -32.306 -28.861 41.457 1.00 74.50 186 THR A CA 1
ATOM 1480 C C . THR A 1 186 ? -31.904 -29.706 40.241 1.00 74.50 186 THR A C 1
ATOM 1482 O O . THR A 1 186 ? -32.438 -29.491 39.156 1.00 74.50 186 THR A O 1
ATOM 1485 N N . GLY A 1 187 ? -30.995 -30.679 40.400 1.00 69.56 187 GLY A N 1
ATOM 1486 C CA . GLY A 1 187 ? -30.585 -31.604 39.335 1.00 69.56 187 GLY A CA 1
ATOM 1487 C C . GLY A 1 187 ? -29.649 -31.003 38.278 1.00 69.56 187 GLY A C 1
ATOM 1488 O O . GLY A 1 187 ? -29.468 -31.592 37.218 1.00 69.56 187 GLY A O 1
ATOM 1489 N N . VAL A 1 188 ? -29.049 -29.838 38.544 1.00 69.00 188 VAL A N 1
ATOM 1490 C CA . VAL A 1 188 ? -28.128 -29.153 37.617 1.00 69.00 188 VAL A CA 1
ATOM 1491 C C . VAL A 1 188 ? -26.737 -29.804 37.619 1.00 69.00 188 VAL A C 1
ATOM 1493 O O . VAL A 1 188 ? -26.009 -29.709 36.632 1.00 69.00 188 VAL A O 1
ATOM 1496 N N . VAL A 1 189 ? -26.356 -30.457 38.724 1.00 69.31 189 VAL A N 1
ATOM 1497 C CA . VAL A 1 189 ? -25.037 -31.080 38.925 1.00 69.31 189 VAL A CA 1
ATOM 1498 C C . VAL A 1 189 ? -25.197 -32.417 39.653 1.00 69.31 189 VAL A C 1
ATOM 1500 O O . VAL A 1 189 ? -25.908 -32.498 40.654 1.00 69.31 189 VAL A O 1
ATOM 1503 N N . GLU A 1 190 ? -24.500 -33.459 39.197 1.00 68.00 190 GLU A N 1
ATOM 1504 C CA . GLU A 1 190 ? -24.475 -34.770 39.858 1.00 68.00 190 GLU A CA 1
ATOM 1505 C C . GLU A 1 190 ? -23.332 -34.881 40.881 1.00 68.00 190 GLU A C 1
ATOM 1507 O O . GLU A 1 190 ? -22.226 -34.371 40.679 1.00 68.00 190 GLU A O 1
ATOM 1512 N N . LYS A 1 191 ? -23.574 -35.588 41.993 1.00 68.56 191 LYS A N 1
ATOM 1513 C CA . LYS A 1 191 ? -22.524 -35.895 42.976 1.00 68.56 191 LYS A CA 1
ATOM 1514 C C . LYS A 1 191 ? -21.583 -36.967 42.422 1.00 68.56 191 LYS A C 1
ATOM 1516 O O . LYS A 1 191 ? -21.918 -38.149 42.416 1.00 68.56 191 LYS A O 1
ATOM 1521 N N . GLY A 1 192 ? -20.376 -36.568 42.034 1.00 62.97 192 GLY A N 1
ATOM 1522 C CA . GLY A 1 192 ? -19.290 -37.506 41.751 1.00 62.97 192 GLY A CA 1
ATOM 1523 C C . GLY A 1 192 ? -18.753 -38.144 43.038 1.00 62.97 192 GLY A C 1
ATOM 1524 O O . GLY A 1 192 ? -18.455 -37.443 44.003 1.00 62.97 192 GLY A O 1
ATOM 1525 N N . ARG A 1 193 ? -18.603 -39.474 43.063 1.00 55.94 193 ARG A N 1
ATOM 1526 C CA . ARG A 1 193 ? -17.838 -40.172 44.111 1.00 55.94 193 ARG A CA 1
ATOM 1527 C C . ARG A 1 193 ? -16.345 -40.004 43.834 1.00 55.94 193 ARG A C 1
ATOM 1529 O O . ARG A 1 193 ? -15.880 -40.347 42.748 1.00 55.94 193 ARG A O 1
ATOM 1536 N N . VAL A 1 194 ? -15.591 -39.515 44.815 1.00 51.78 194 VAL A N 1
ATOM 1537 C CA . VAL A 1 194 ? -14.125 -39.507 44.746 1.00 51.78 1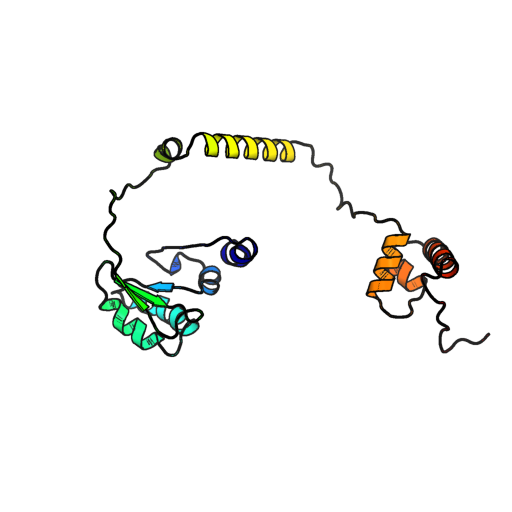94 VAL A CA 1
ATOM 1538 C C . VAL A 1 194 ? -13.646 -40.958 44.805 1.00 51.78 194 VAL A C 1
ATOM 1540 O O . VAL A 1 194 ? -13.941 -41.683 45.753 1.00 51.78 194 VAL A O 1
ATOM 1543 N N . LYS A 1 195 ? -12.918 -41.408 43.779 1.00 43.19 195 LYS A N 1
ATOM 1544 C CA . LYS A 1 195 ? -12.188 -42.679 43.827 1.00 43.19 195 LYS A CA 1
ATOM 1545 C C . LYS A 1 195 ? -11.030 -42.508 44.822 1.00 43.19 195 LYS A C 1
ATOM 1547 O O . LYS A 1 195 ? -10.011 -41.935 44.456 1.00 43.19 195 LYS A O 1
ATOM 1552 N N . GLY A 1 196 ? -11.204 -42.986 46.059 1.00 47.03 196 GLY A N 1
ATOM 1553 C CA . GLY A 1 196 ? -10.108 -43.147 47.028 1.00 47.03 196 GLY A CA 1
ATOM 1554 C C . GLY A 1 196 ? -10.226 -42.402 48.364 1.00 47.03 196 GLY A C 1
ATOM 1555 O O . GLY A 1 196 ? -9.272 -41.745 48.770 1.00 47.03 196 GLY A O 1
ATOM 1556 N N . SER A 1 197 ? -11.337 -42.523 49.093 1.00 28.97 197 SER A N 1
ATOM 1557 C CA . SER A 1 197 ? -11.366 -42.248 50.544 1.00 28.97 197 SER A CA 1
ATOM 1558 C C . SER A 1 197 ? -12.366 -43.199 51.219 1.00 28.97 197 SER A C 1
ATOM 1560 O O . SER A 1 197 ? -13.449 -43.376 50.655 1.00 28.97 197 SER A O 1
ATOM 1562 N N . PRO A 1 198 ? -12.000 -43.873 52.327 1.00 36.78 198 PRO A N 1
ATOM 1563 C CA . PRO A 1 198 ? -12.849 -44.860 52.985 1.00 36.78 198 PRO A CA 1
ATOM 1564 C C . PRO A 1 198 ? -13.930 -44.176 53.832 1.00 36.78 198 PRO A C 1
ATOM 1566 O O . PRO A 1 198 ? -13.642 -43.158 54.452 1.00 36.78 198 PRO A O 1
ATOM 1569 N N . GLU A 1 199 ? -15.116 -44.791 53.805 1.00 31.52 199 GLU A N 1
ATOM 1570 C CA . GLU A 1 199 ? -16.320 -44.582 54.641 1.00 31.52 199 GLU A CA 1
ATOM 1571 C C . GLU A 1 199 ? -16.831 -43.146 54.861 1.00 31.52 199 GLU A C 1
ATOM 1573 O O . GLU A 1 199 ? -16.224 -42.352 55.610 1.00 31.52 199 GLU A O 1
#

Nearest PDB structures (foldseek):
  7fby-assembly1_A  TM=7.643E-01  e=4.612E-01  Pyrococcus horikoshii OT3
  3tgn-assembly1_B  TM=4.777E-01  e=6.263E-01  Streptococcus pneumoniae D39
  5yi2-assembly2_E  TM=4.185E-01  e=3.611E-01  Lactococcus lactis subsp. lactis Il1403
  1h0m-assembly1_A  TM=7.204E-01  e=2.265E+00  Agrobacterium tumefaciens
  2nyx-assembly2_D  TM=4.863E-01  e=5.019E+00  Mycobacterium tuberculosis H37Rv